Protein AF-A0AAX3MU01-F1 (afdb_monomer_lite)

Radius of gyration: 21.42 Å; chains: 1; bounding box: 54×52×57 Å

pLDDT: mean 79.25, std 13.48, range [37.81, 97.12]

Sequence (290 aa):
MVGLLRQQHKKGQFMLSGKTKELYERLCFPYELSYGEFRSLRHVSLSLVYALIYNHDNASFRLTVRLLRHPLIKNYPVRAIYWIIDYISIRAYPEKENDIYRICSKWLEYHRDLFKNIGFYDRNTESRQTSRWEMETNQLCHAIDWLLAEERLIHKNQEWPSFWRLSDEWTRQVKNNVIPATQKWKGTGINWQKIDNCVNELITFDALCQEGQEMEHCVASYADWCASGEYIAISVLMDNERATLGLSRKEHDLTYQFDQMRGIRNQAVSRNMLIKGRHILKIINSSLKG

Foldseek 3Di:
DFCCWDQDPPPRATARHDDLVVVVVVDDFPDDDDSVLSVLLNLPRPVLVVLRRDQADPQLNVLSSLLSSQPLRSLDDPVLNSLLSVLCRVVGDNVCSVVLSLLSNLLSVLCSCLCVFLNQDDPPPNPVSVVVSVVSSVLSSLLSVLCVVVVDDDDPPDHNQVSSVSSVVVVPVVVDDPDPPFQFADDLPDPCCVVPVQKAWQGGLVSQVVCCVVLVGDRSVCNVCSRVLQKIWMWGDDPNWTKIWIWGADPPDRAIGGRDIAGRVRDDDDPVVVVVSVVVSVVSRVSRVD

Structure (mmCIF, N/CA/C/O backbone):
data_AF-A0AAX3MU01-F1
#
_entry.id   AF-A0AAX3MU01-F1
#
loop_
_atom_site.group_PDB
_atom_site.id
_atom_site.type_symbol
_atom_site.label_atom_id
_atom_site.label_alt_id
_atom_site.label_comp_id
_atom_site.label_asym_id
_atom_site.label_entity_id
_atom_site.label_seq_id
_atom_site.pdbx_PDB_ins_code
_atom_site.Cartn_x
_atom_site.Cartn_y
_atom_site.Cartn_z
_atom_site.occupancy
_atom_site.B_iso_or_equiv
_atom_site.auth_seq_id
_atom_site.auth_comp_id
_atom_site.auth_asym_id
_atom_site.auth_atom_id
_atom_site.pdbx_PDB_model_num
ATOM 1 N N . MET A 1 1 ? 28.848 26.987 -17.149 1.00 37.81 1 MET A N 1
ATOM 2 C CA . MET A 1 1 ? 29.324 26.032 -16.124 1.00 37.81 1 MET A CA 1
ATOM 3 C C . MET A 1 1 ? 28.094 25.320 -15.574 1.00 37.81 1 MET A C 1
ATOM 5 O O . MET A 1 1 ? 27.256 25.981 -14.973 1.00 37.81 1 MET A O 1
ATOM 9 N N . VAL A 1 2 ? 27.893 24.040 -15.900 1.00 38.22 2 VAL A N 1
ATOM 10 C CA . VAL A 1 2 ? 26.714 23.289 -15.432 1.00 38.22 2 VAL A CA 1
ATOM 11 C C . VAL A 1 2 ? 26.903 23.046 -13.939 1.00 38.22 2 VAL A C 1
ATOM 13 O O . VAL A 1 2 ? 27.833 22.346 -13.546 1.00 38.22 2 VAL A O 1
ATOM 16 N N . GLY A 1 3 ? 26.079 23.683 -13.109 1.00 43.50 3 GLY A N 1
ATOM 17 C CA . GLY A 1 3 ? 26.098 23.497 -11.663 1.00 43.50 3 GLY A CA 1
ATOM 18 C C . GLY A 1 3 ? 25.530 22.125 -11.320 1.00 43.50 3 GLY A C 1
ATOM 19 O O . GLY A 1 3 ? 24.363 22.012 -10.958 1.00 43.50 3 GLY A O 1
ATOM 20 N N . LEU A 1 4 ? 26.335 21.075 -11.475 1.00 53.62 4 LEU A N 1
ATOM 21 C CA . LEU A 1 4 ? 25.898 19.689 -11.293 1.00 53.62 4 LEU A CA 1
ATOM 22 C C . LEU A 1 4 ? 25.288 19.451 -9.901 1.00 53.62 4 LEU A C 1
ATOM 24 O O . LEU A 1 4 ? 24.346 18.681 -9.786 1.00 53.62 4 LEU A O 1
ATOM 28 N N . LEU A 1 5 ? 25.710 20.182 -8.867 1.00 48.44 5 LEU A N 1
ATOM 29 C CA . LEU A 1 5 ? 25.031 20.209 -7.572 1.00 48.44 5 LEU A CA 1
ATOM 30 C C . LEU A 1 5 ? 24.879 21.652 -7.077 1.00 48.44 5 LEU A C 1
ATOM 32 O O . LEU A 1 5 ? 25.864 22.373 -6.932 1.00 48.44 5 LEU A O 1
ATOM 36 N N . ARG A 1 6 ? 23.650 22.066 -6.753 1.00 49.09 6 ARG A N 1
ATOM 37 C CA . ARG A 1 6 ? 23.404 23.202 -5.851 1.00 49.09 6 ARG A CA 1
ATOM 38 C C . ARG A 1 6 ? 22.734 22.702 -4.582 1.00 49.09 6 ARG A C 1
ATOM 40 O O . ARG A 1 6 ? 21.689 22.055 -4.646 1.00 49.09 6 ARG A O 1
ATOM 47 N N . GLN A 1 7 ? 23.325 23.030 -3.438 1.00 47.16 7 GLN A N 1
ATOM 48 C CA . GLN A 1 7 ? 22.716 22.812 -2.133 1.00 47.16 7 GLN A CA 1
ATOM 49 C C . GLN A 1 7 ? 21.614 23.858 -1.926 1.00 47.16 7 GLN A C 1
ATOM 51 O O . GLN A 1 7 ? 21.855 25.063 -2.024 1.00 47.16 7 GLN A O 1
ATOM 56 N N . GLN A 1 8 ? 20.384 23.426 -1.655 1.00 49.06 8 GLN A N 1
ATOM 57 C CA . GLN A 1 8 ? 19.337 24.347 -1.227 1.00 49.06 8 GLN A CA 1
ATOM 58 C C . GLN A 1 8 ? 19.664 24.842 0.187 1.00 49.06 8 GLN A C 1
ATOM 60 O O . GLN A 1 8 ? 19.532 24.091 1.156 1.00 49.06 8 GLN A O 1
ATOM 65 N N . HIS A 1 9 ? 20.022 26.126 0.303 1.00 43.88 9 HIS A N 1
ATOM 66 C CA . HIS A 1 9 ? 20.420 26.797 1.552 1.00 43.88 9 HIS A CA 1
ATOM 67 C C . HIS A 1 9 ? 19.449 26.614 2.736 1.00 43.88 9 HIS A C 1
ATOM 69 O O . HIS A 1 9 ? 19.852 26.796 3.876 1.00 43.88 9 HIS A O 1
ATOM 75 N N . LYS A 1 10 ? 18.180 26.251 2.494 1.00 48.06 10 LYS A N 1
ATOM 76 C CA . LYS A 1 10 ? 17.161 26.074 3.545 1.00 48.06 10 LYS A CA 1
ATOM 77 C C . LYS A 1 10 ? 16.881 24.622 3.955 1.00 48.06 10 LYS A C 1
ATOM 79 O O . LYS A 1 10 ? 16.221 24.423 4.967 1.00 48.06 10 LYS A O 1
ATOM 84 N N . LYS A 1 11 ? 17.312 23.615 3.183 1.00 46.25 11 LYS A N 1
ATOM 85 C CA . LYS A 1 11 ? 16.921 22.203 3.406 1.00 46.25 11 LYS A CA 1
ATOM 86 C C . LYS A 1 11 ? 18.066 21.189 3.345 1.00 46.25 11 LYS A C 1
ATOM 88 O O . LYS A 1 11 ? 17.818 20.014 3.578 1.00 46.25 11 LYS A O 1
ATOM 93 N N . GLY A 1 12 ? 19.288 21.599 2.993 1.00 48.06 12 GLY A N 1
ATOM 94 C CA . GLY A 1 12 ? 20.424 20.676 2.854 1.00 48.06 12 GLY A CA 1
ATOM 95 C C . GLY A 1 12 ? 20.301 19.680 1.689 1.00 48.06 12 GLY A C 1
ATOM 96 O O . GLY A 1 12 ? 21.160 18.824 1.530 1.00 48.06 12 GLY A O 1
ATOM 97 N N . GLN A 1 13 ? 19.262 19.796 0.857 1.00 46.31 13 GLN A N 1
ATOM 98 C CA . GLN A 1 13 ? 19.036 18.941 -0.309 1.00 46.31 13 GLN A CA 1
ATOM 99 C C . GLN A 1 13 ? 19.866 19.423 -1.502 1.00 46.31 13 GLN A C 1
ATOM 101 O O . GLN A 1 13 ? 19.884 20.618 -1.812 1.00 46.31 13 GLN A O 1
ATOM 106 N N . PHE A 1 14 ? 20.527 18.494 -2.190 1.00 50.31 14 PHE A N 1
ATOM 107 C CA . PHE A 1 14 ? 21.248 18.766 -3.429 1.00 50.31 14 PHE A CA 1
ATOM 108 C C . PHE A 1 14 ? 20.329 18.575 -4.638 1.00 50.31 14 PHE A C 1
ATOM 110 O O . PHE A 1 14 ? 19.653 17.555 -4.758 1.00 50.31 14 PHE A O 1
ATOM 117 N N . MET A 1 15 ? 20.308 19.553 -5.544 1.00 51.31 15 MET A N 1
ATOM 118 C CA . MET A 1 15 ? 19.574 19.470 -6.811 1.00 51.31 15 MET A CA 1
ATOM 119 C C . MET A 1 15 ? 20.529 19.605 -8.000 1.00 51.31 15 MET A C 1
ATOM 121 O O . MET A 1 15 ? 21.433 20.446 -7.968 1.00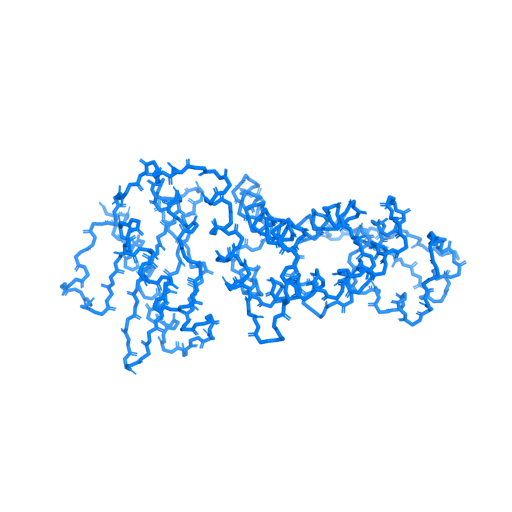 51.31 15 MET A O 1
ATOM 125 N N . LEU A 1 16 ? 20.280 18.839 -9.071 1.00 56.22 16 LEU A N 1
ATOM 126 C CA . LEU A 1 16 ? 20.882 19.090 -10.386 1.00 56.22 16 LEU A CA 1
ATOM 127 C C . LEU A 1 16 ? 20.427 20.467 -10.873 1.00 56.22 16 LEU A C 1
ATOM 129 O O . LEU A 1 16 ? 19.234 20.686 -11.104 1.00 56.22 16 LEU A O 1
ATOM 133 N N . SER A 1 17 ? 21.363 21.396 -11.057 1.00 56.00 17 SER A N 1
ATOM 134 C CA . SER A 1 17 ? 21.064 22.719 -11.606 1.00 56.00 17 SER A CA 1
ATOM 135 C C . SER A 1 17 ? 21.674 22.878 -13.002 1.00 56.00 17 SER A C 1
ATOM 137 O O . SER A 1 17 ? 22.870 22.708 -13.217 1.00 56.00 17 SER A O 1
ATOM 139 N N . GLY A 1 18 ? 20.837 23.173 -13.995 1.00 65.12 18 GLY A N 1
ATOM 140 C CA . GLY A 1 18 ? 21.262 23.272 -15.393 1.00 65.12 18 GLY A CA 1
ATOM 141 C C . GLY A 1 18 ? 20.097 23.150 -16.370 1.00 65.12 18 GLY A C 1
ATOM 142 O O . GLY A 1 18 ? 18.972 22.812 -15.980 1.00 65.12 18 GLY A O 1
ATOM 143 N N . LYS A 1 19 ? 20.351 23.437 -17.652 1.00 70.19 19 LYS A N 1
ATOM 144 C CA . LYS A 1 19 ? 19.375 23.169 -18.715 1.00 70.19 19 LYS A CA 1
ATOM 145 C C . LYS A 1 19 ? 19.291 21.656 -18.930 1.00 70.19 19 LYS A C 1
ATOM 147 O O . LYS A 1 19 ? 20.310 20.986 -19.029 1.00 70.19 19 LYS A O 1
ATOM 152 N N . THR A 1 20 ? 18.077 21.111 -19.035 1.00 71.62 20 THR A N 1
ATOM 153 C CA . THR A 1 20 ? 17.847 19.657 -19.167 1.00 71.62 20 THR A CA 1
ATOM 154 C C . THR A 1 20 ? 18.613 19.036 -20.330 1.00 71.62 20 THR A C 1
ATOM 156 O O . THR A 1 20 ? 19.119 17.934 -20.193 1.00 71.62 20 THR A O 1
ATOM 159 N N . LYS A 1 21 ? 18.722 19.747 -21.458 1.00 72.12 21 LYS A N 1
ATOM 160 C CA . LYS A 1 21 ? 19.471 19.274 -22.627 1.00 72.12 21 LYS A CA 1
ATOM 161 C C . LYS A 1 21 ? 20.974 19.143 -22.345 1.00 72.12 21 LYS A C 1
ATOM 163 O O . LYS A 1 21 ? 21.546 18.106 -22.629 1.00 72.12 21 LYS A O 1
ATOM 168 N N . GLU A 1 22 ? 21.562 20.125 -21.667 1.00 73.12 22 GLU A N 1
ATOM 169 C CA . GLU A 1 22 ? 22.983 20.102 -21.288 1.00 73.12 22 GLU A CA 1
ATOM 170 C C . GLU A 1 22 ? 23.297 19.010 -20.251 1.00 73.12 22 GLU A C 1
ATOM 172 O O . GLU A 1 22 ? 24.397 18.471 -20.235 1.00 73.12 22 GLU A O 1
ATOM 177 N N . LEU A 1 23 ? 22.347 18.689 -19.363 1.00 72.19 23 LEU A N 1
ATOM 178 C CA . LEU A 1 23 ? 22.492 17.578 -18.414 1.00 72.19 23 LEU A CA 1
ATOM 179 C C . LEU A 1 23 ? 22.393 16.221 -19.116 1.00 72.19 23 LEU A C 1
ATOM 181 O O . LEU A 1 23 ? 23.189 15.340 -18.822 1.00 72.19 23 LEU A O 1
ATOM 185 N N . TYR A 1 24 ? 21.453 16.076 -20.052 1.00 74.44 24 TYR A N 1
ATOM 186 C CA . TYR A 1 24 ? 21.301 14.870 -20.864 1.00 74.44 24 TYR A CA 1
ATOM 187 C C . TYR A 1 24 ? 22.564 14.561 -21.671 1.00 74.44 24 TYR A C 1
ATOM 189 O O . TYR A 1 24 ? 23.046 13.440 -21.646 1.00 74.44 24 TYR A O 1
ATOM 197 N N . GLU A 1 25 ? 23.140 15.576 -22.316 1.00 74.44 25 GLU A N 1
ATOM 198 C CA . GLU A 1 25 ? 24.370 15.447 -23.110 1.00 74.44 25 GLU A CA 1
ATOM 199 C C . GLU A 1 25 ? 25.610 15.115 -22.259 1.00 74.44 25 GLU A C 1
ATOM 201 O O . GLU A 1 25 ? 26.615 14.656 -22.792 1.00 74.44 25 GLU A O 1
ATOM 206 N N . ARG A 1 26 ? 2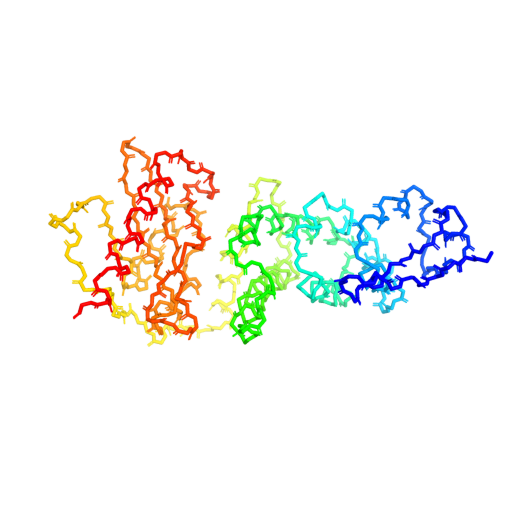5.567 15.366 -20.943 1.00 73.75 26 ARG A N 1
ATOM 207 C CA . ARG A 1 26 ? 26.697 15.150 -20.021 1.00 73.75 26 ARG A CA 1
ATOM 208 C C . ARG A 1 26 ? 26.598 13.878 -19.189 1.00 73.75 26 ARG A C 1
ATOM 210 O O . ARG A 1 26 ? 27.616 13.445 -18.656 1.00 73.75 26 ARG A O 1
ATOM 217 N N . LEU A 1 27 ? 25.399 13.340 -18.993 1.00 72.94 27 LEU A N 1
ATOM 218 C CA . LEU A 1 27 ? 25.184 12.139 -18.195 1.00 72.94 27 LEU A CA 1
ATOM 219 C C . LEU A 1 27 ? 25.279 10.912 -19.099 1.00 72.94 27 LEU A C 1
ATOM 221 O O . LEU A 1 27 ? 24.480 10.749 -20.016 1.00 72.94 27 LEU A O 1
ATOM 225 N N . CYS A 1 28 ? 26.242 10.040 -18.813 1.00 69.25 28 CYS A N 1
ATOM 226 C CA . CYS A 1 28 ? 26.344 8.742 -19.468 1.00 69.25 28 CYS A CA 1
ATOM 227 C C . CYS A 1 28 ? 25.452 7.739 -18.733 1.00 69.25 28 CYS A C 1
ATOM 229 O O . CYS A 1 28 ? 25.629 7.518 -17.534 1.00 69.25 28 CYS A O 1
ATOM 231 N N . PHE A 1 29 ? 24.510 7.132 -19.453 1.00 74.69 29 PHE A N 1
ATOM 232 C CA . PHE A 1 29 ? 23.688 6.031 -18.954 1.00 74.69 29 PHE A CA 1
ATOM 233 C C . PHE A 1 29 ? 24.183 4.705 -19.545 1.00 74.69 29 PHE A C 1
ATOM 235 O O . PHE A 1 29 ? 24.675 4.702 -20.675 1.00 74.69 29 PHE A O 1
ATOM 242 N N . PRO A 1 30 ? 24.059 3.585 -18.810 1.00 69.94 30 PRO A N 1
ATOM 243 C CA . PRO A 1 30 ? 24.520 2.277 -19.280 1.00 69.94 30 PRO A CA 1
ATOM 244 C C . PRO A 1 30 ? 23.738 1.756 -20.499 1.00 69.94 30 PRO A C 1
ATOM 246 O O . PRO A 1 30 ? 24.264 0.943 -21.252 1.00 69.94 30 PRO A O 1
ATOM 249 N N . TYR A 1 31 ? 22.515 2.249 -20.720 1.00 78.00 31 TYR A N 1
ATOM 250 C CA . TYR A 1 31 ? 21.675 1.928 -21.876 1.00 78.00 31 TYR A CA 1
ATOM 251 C C . TYR A 1 31 ? 21.054 3.195 -22.467 1.00 78.00 31 TYR A C 1
ATOM 253 O O . TYR A 1 31 ? 21.016 4.243 -21.815 1.00 78.00 31 TYR A O 1
ATOM 261 N N . GLU A 1 32 ? 20.555 3.098 -23.703 1.00 76.06 32 GLU A N 1
ATOM 262 C CA . GLU A 1 32 ? 19.919 4.223 -24.386 1.00 76.06 32 GLU A CA 1
ATOM 263 C C . GLU A 1 32 ? 18.690 4.716 -23.614 1.00 76.06 32 GLU A C 1
ATOM 265 O O . GLU A 1 32 ? 17.661 4.049 -23.519 1.00 76.06 32 GLU A O 1
ATOM 270 N N . LEU A 1 33 ? 18.812 5.926 -23.074 1.00 81.25 33 LEU A N 1
ATOM 271 C CA . LEU A 1 33 ? 17.718 6.701 -22.515 1.00 81.25 33 LEU A CA 1
ATOM 272 C C . LEU A 1 33 ? 17.413 7.827 -23.495 1.00 81.25 33 LEU A C 1
ATOM 274 O O . LEU A 1 33 ? 18.291 8.639 -23.800 1.00 81.25 33 LEU A O 1
ATOM 278 N N . SER A 1 34 ? 16.182 7.921 -23.989 1.00 84.06 34 SER A N 1
ATOM 279 C CA . SER A 1 34 ? 15.829 9.024 -24.881 1.00 84.06 34 SER A CA 1
ATOM 280 C C . SER A 1 34 ? 15.824 10.360 -24.129 1.00 84.06 34 SER A C 1
ATOM 282 O O . SER A 1 34 ? 15.540 10.437 -22.928 1.00 84.06 34 SER A O 1
ATOM 284 N N . TYR A 1 35 ? 16.061 11.461 -24.846 1.00 80.19 35 TYR A N 1
ATOM 285 C CA . TYR A 1 35 ? 15.945 12.802 -24.265 1.00 80.19 35 TYR A CA 1
ATOM 286 C C . TYR A 1 35 ? 14.557 13.055 -23.647 1.00 80.19 35 TYR A C 1
ATOM 288 O O . TYR A 1 35 ? 14.438 13.717 -22.614 1.00 80.19 35 TYR A O 1
ATOM 296 N N . GLY A 1 36 ? 13.498 12.519 -24.266 1.00 81.19 36 GLY A N 1
ATOM 297 C CA . GLY A 1 36 ? 12.130 12.617 -23.758 1.00 81.19 36 GLY A CA 1
ATOM 298 C C . GLY A 1 36 ? 11.954 11.916 -22.409 1.00 81.19 36 GLY A C 1
ATOM 299 O O . GLY A 1 36 ? 11.374 12.493 -21.485 1.00 81.19 36 GLY A O 1
ATOM 300 N N . GLU A 1 37 ? 12.509 10.712 -22.266 1.00 82.25 37 GLU A N 1
ATOM 301 C CA . GLU A 1 37 ? 12.507 9.966 -21.005 1.00 82.25 37 GLU A CA 1
ATOM 302 C C . GLU A 1 37 ? 13.324 10.683 -19.938 1.00 82.25 37 GLU A C 1
ATOM 304 O O . GLU A 1 37 ? 12.800 10.960 -18.858 1.00 82.25 37 GLU A O 1
ATOM 309 N N . PHE A 1 38 ? 14.545 11.105 -20.263 1.00 80.81 38 PHE A N 1
ATOM 310 C CA . PHE A 1 38 ? 15.378 11.879 -19.349 1.00 80.81 38 PHE A CA 1
ATOM 311 C C . PHE A 1 38 ? 14.683 13.165 -18.876 1.00 80.81 38 PHE A C 1
ATOM 313 O O . PHE A 1 38 ? 14.669 13.482 -17.685 1.00 80.81 38 PHE A O 1
ATOM 320 N N . ARG A 1 39 ? 14.033 13.898 -19.789 1.00 79.94 39 ARG A N 1
ATOM 321 C CA . ARG A 1 39 ? 13.269 15.106 -19.449 1.00 79.94 39 ARG A CA 1
ATOM 322 C C . ARG A 1 39 ? 12.152 14.810 -18.451 1.00 79.94 39 ARG A C 1
ATOM 324 O O . ARG A 1 39 ? 11.925 15.626 -17.558 1.00 79.94 39 ARG A O 1
ATOM 331 N N . SER A 1 40 ? 11.472 13.672 -18.583 1.00 78.38 40 SER A N 1
ATOM 332 C CA . SER A 1 40 ? 10.411 13.273 -17.652 1.00 78.38 40 SER A CA 1
ATOM 333 C C . SER A 1 40 ? 10.932 12.922 -16.250 1.00 78.38 40 SER A C 1
ATOM 335 O O . SER A 1 40 ? 10.239 13.176 -15.266 1.00 78.38 40 SER A O 1
ATOM 337 N N . LEU A 1 41 ? 12.184 12.463 -16.137 1.00 77.31 41 LEU A N 1
ATOM 338 C CA . LEU A 1 41 ? 12.846 12.158 -14.862 1.00 77.31 41 LEU A CA 1
ATOM 339 C C . LEU A 1 41 ? 13.306 13.403 -14.087 1.00 77.31 41 LEU A C 1
ATOM 341 O O . LEU A 1 41 ? 13.698 13.297 -12.929 1.00 77.31 41 LEU A O 1
ATOM 345 N N . ARG A 1 42 ? 13.217 14.610 -14.663 1.00 70.00 42 ARG A N 1
ATOM 346 C CA . ARG A 1 42 ? 13.666 15.860 -14.012 1.00 70.00 42 ARG A CA 1
ATOM 347 C C . ARG A 1 42 ? 12.963 16.154 -12.679 1.00 70.00 42 ARG A C 1
ATOM 349 O O . ARG A 1 42 ? 13.484 16.906 -11.861 1.00 70.00 42 ARG A O 1
ATOM 356 N N . HIS A 1 43 ? 11.767 15.609 -12.488 1.00 69.44 43 HIS A N 1
ATOM 357 C CA . HIS A 1 43 ? 10.969 15.794 -11.276 1.00 69.44 43 HIS A CA 1
ATOM 358 C C . HIS A 1 43 ? 11.234 14.727 -10.204 1.00 69.44 43 HIS A C 1
ATOM 360 O O . HIS A 1 43 ? 10.655 14.796 -9.122 1.00 69.44 43 HIS A O 1
ATOM 366 N N . VAL A 1 44 ? 12.091 13.751 -10.506 1.00 73.56 44 VAL A N 1
ATOM 367 C CA . VAL A 1 44 ? 12.510 12.679 -9.604 1.00 73.56 44 VAL A CA 1
ATOM 368 C C . VAL A 1 44 ? 13.719 13.149 -8.785 1.00 73.56 44 VAL A C 1
ATOM 370 O O . VAL A 1 44 ? 14.510 13.975 -9.242 1.00 73.56 44 VAL A O 1
ATOM 373 N N . SER A 1 45 ? 13.869 12.636 -7.558 1.00 72.19 45 SER A N 1
ATOM 374 C CA . SER A 1 45 ? 15.061 12.900 -6.740 1.00 72.19 45 SER A CA 1
ATOM 375 C C . SER A 1 45 ? 16.339 12.504 -7.482 1.00 72.19 45 SER A C 1
ATOM 377 O O . SER A 1 45 ? 16.416 11.417 -8.053 1.00 72.19 45 SER A O 1
ATOM 379 N N . LEU A 1 46 ? 17.372 13.347 -7.403 1.00 68.50 46 LEU A N 1
ATOM 380 C CA . LEU A 1 46 ? 18.671 13.095 -8.031 1.00 68.50 46 LEU A CA 1
ATOM 381 C C . LEU A 1 46 ? 19.277 11.754 -7.605 1.00 68.50 46 LEU A C 1
ATOM 383 O O . LEU A 1 46 ? 19.809 11.029 -8.435 1.00 68.50 46 LEU A O 1
ATOM 387 N N . SER A 1 47 ? 19.151 11.400 -6.329 1.00 68.69 47 SER A N 1
ATOM 388 C CA . SER A 1 47 ? 19.623 10.115 -5.804 1.00 68.69 47 SER A CA 1
ATOM 389 C C . SER A 1 47 ? 18.981 8.905 -6.491 1.00 68.69 47 SER A C 1
ATOM 391 O O . SER A 1 47 ? 19.640 7.889 -6.664 1.00 68.69 47 SER A O 1
ATOM 393 N N . LEU A 1 48 ? 17.723 9.014 -6.930 1.00 75.81 48 LEU A N 1
ATOM 394 C CA . LEU A 1 48 ? 17.038 7.949 -7.668 1.00 75.81 48 LEU A CA 1
ATOM 395 C C . LEU A 1 48 ? 17.453 7.919 -9.141 1.00 75.81 48 LEU A C 1
ATOM 397 O O . LEU A 1 48 ? 17.573 6.848 -9.719 1.00 75.81 48 LEU A O 1
ATOM 401 N N . VAL A 1 49 ? 17.713 9.081 -9.750 1.00 73.56 49 VAL A N 1
ATOM 402 C CA . VAL A 1 49 ? 18.281 9.144 -11.109 1.00 73.56 49 VAL A CA 1
ATOM 403 C C . VAL A 1 49 ? 19.700 8.576 -11.125 1.00 73.56 49 VAL A C 1
ATOM 405 O O . VAL A 1 49 ? 20.089 7.932 -12.088 1.00 73.56 49 VAL A O 1
ATOM 408 N N . TYR A 1 50 ? 20.460 8.770 -10.048 1.00 71.25 50 TYR A N 1
ATOM 409 C CA . TYR A 1 50 ? 21.787 8.185 -9.889 1.00 71.25 50 TYR A CA 1
ATOM 410 C C . TYR A 1 50 ? 21.746 6.658 -9.747 1.00 71.25 50 TYR A C 1
ATOM 412 O O . TYR A 1 50 ? 22.657 5.992 -10.226 1.00 71.25 50 TYR A O 1
ATOM 420 N N . ALA A 1 51 ? 20.675 6.095 -9.172 1.00 71.69 51 ALA A N 1
ATOM 421 C CA . ALA A 1 51 ? 20.495 4.643 -9.106 1.00 71.69 51 ALA A CA 1
ATOM 422 C C . ALA A 1 51 ? 20.502 3.996 -10.505 1.00 71.69 51 ALA A C 1
ATOM 424 O O . ALA A 1 51 ? 21.073 2.929 -10.666 1.00 71.69 51 ALA A O 1
ATOM 425 N N . LEU A 1 52 ? 20.014 4.695 -11.543 1.00 74.94 52 LEU A N 1
ATOM 426 C CA . LEU A 1 52 ? 20.051 4.223 -12.939 1.00 74.94 52 LEU A CA 1
ATOM 427 C C . LEU A 1 52 ? 21.466 4.000 -13.497 1.00 74.94 52 LEU A C 1
ATOM 429 O O . LEU A 1 52 ? 21.618 3.359 -14.535 1.00 74.94 52 LEU A O 1
ATOM 433 N N . ILE A 1 53 ? 22.489 4.581 -12.868 1.00 69.25 53 ILE A N 1
ATOM 434 C CA . ILE A 1 53 ? 23.878 4.521 -13.337 1.00 69.25 53 ILE A CA 1
ATOM 435 C C . ILE A 1 53 ? 24.564 3.230 -12.860 1.00 69.25 53 ILE A C 1
ATOM 437 O O . ILE A 1 53 ? 25.543 2.803 -13.467 1.00 69.25 53 ILE A O 1
ATOM 441 N N . TYR A 1 54 ? 24.044 2.577 -11.815 1.00 68.31 54 TYR A N 1
ATOM 442 C CA . TYR A 1 54 ? 24.689 1.431 -11.174 1.00 68.31 54 TYR A CA 1
ATOM 443 C C . TYR A 1 54 ? 23.891 0.141 -11.353 1.00 68.31 54 TYR A C 1
ATOM 445 O O . TYR A 1 54 ? 22.681 0.131 -11.187 1.00 68.31 54 TYR A O 1
ATOM 453 N N . ASN A 1 55 ? 24.601 -0.960 -11.620 1.00 60.16 55 ASN A N 1
ATOM 454 C CA . ASN A 1 55 ? 24.120 -2.340 -11.458 1.00 60.16 55 ASN A CA 1
ATOM 455 C C . ASN A 1 55 ? 22.788 -2.686 -12.146 1.00 60.16 55 ASN A C 1
ATOM 457 O O . ASN A 1 55 ? 22.002 -3.465 -11.615 1.00 60.16 55 ASN A O 1
ATOM 461 N N . HIS A 1 56 ? 22.549 -2.155 -13.345 1.00 66.19 56 HIS A N 1
ATOM 462 C CA . HIS A 1 56 ? 21.398 -2.540 -14.152 1.00 66.19 56 HIS A CA 1
ATOM 463 C C . HIS A 1 56 ? 21.817 -3.365 -15.374 1.00 66.19 56 HIS A C 1
ATOM 465 O O . HIS A 1 56 ? 22.742 -2.997 -16.105 1.00 66.19 56 HIS A O 1
ATOM 471 N N . ASP A 1 57 ? 21.101 -4.459 -15.631 1.00 76.62 57 ASP A N 1
ATOM 472 C CA . ASP A 1 57 ? 21.008 -5.012 -16.978 1.00 76.62 57 ASP A CA 1
ATOM 473 C C . ASP A 1 57 ? 19.990 -4.192 -17.803 1.00 76.62 57 ASP A C 1
ATOM 475 O O . ASP A 1 57 ? 19.352 -3.263 -17.297 1.00 76.62 57 ASP A O 1
ATOM 479 N N . ASN A 1 58 ? 19.837 -4.487 -19.095 1.00 79.06 58 ASN A N 1
ATOM 480 C CA . ASN A 1 58 ? 18.936 -3.712 -19.955 1.00 79.06 58 ASN A CA 1
ATOM 481 C C . ASN A 1 58 ? 17.469 -3.794 -19.475 1.00 79.06 58 ASN A C 1
ATOM 483 O O . ASN A 1 58 ? 16.745 -2.798 -19.499 1.00 79.06 58 ASN A O 1
ATOM 487 N N . ALA A 1 59 ? 17.017 -4.962 -19.007 1.00 80.00 59 ALA A N 1
ATOM 488 C CA . ALA A 1 59 ? 15.637 -5.150 -18.561 1.00 80.00 59 ALA A CA 1
ATOM 489 C C . ALA A 1 59 ? 15.352 -4.372 -17.274 1.00 80.00 59 ALA A C 1
ATOM 491 O O . ALA A 1 59 ? 14.360 -3.642 -17.186 1.00 80.00 59 ALA A O 1
ATOM 492 N N . SER A 1 60 ? 16.252 -4.466 -16.298 1.00 83.50 60 SER A N 1
ATOM 493 C CA . SER A 1 60 ? 16.126 -3.777 -15.025 1.00 83.50 60 SER A CA 1
ATOM 494 C C . SER A 1 60 ? 16.288 -2.265 -15.177 1.00 83.50 60 SER A C 1
ATOM 496 O O . SER A 1 60 ? 15.578 -1.508 -14.508 1.00 83.50 60 SER A O 1
ATOM 498 N N . PHE A 1 61 ? 17.101 -1.805 -16.134 1.00 86.62 61 PHE A N 1
ATOM 499 C CA . PHE A 1 61 ? 17.178 -0.394 -16.514 1.00 86.62 61 PHE A CA 1
ATOM 500 C C . PHE A 1 61 ? 15.839 0.127 -17.052 1.00 86.62 61 PHE A C 1
ATOM 502 O O . PHE A 1 61 ? 15.311 1.115 -16.535 1.00 86.62 61 PHE A O 1
ATOM 509 N N . ARG A 1 62 ? 15.246 -0.546 -18.052 1.00 86.50 62 ARG A N 1
ATOM 510 C CA . ARG A 1 62 ? 13.953 -0.135 -18.632 1.00 86.50 62 ARG A CA 1
ATOM 511 C C . ARG A 1 62 ? 12.840 -0.126 -17.593 1.00 86.50 62 ARG A C 1
ATOM 513 O O . ARG A 1 62 ? 12.099 0.857 -17.496 1.00 86.50 62 ARG A O 1
ATOM 520 N N . LEU A 1 63 ? 12.759 -1.179 -16.778 1.00 89.31 63 LEU A N 1
ATOM 521 C CA . LEU A 1 63 ? 11.787 -1.277 -15.694 1.00 89.31 63 LEU A CA 1
ATOM 522 C C . LEU A 1 63 ? 11.940 -0.117 -14.701 1.00 89.31 63 LEU A C 1
ATOM 524 O O . LEU A 1 63 ? 10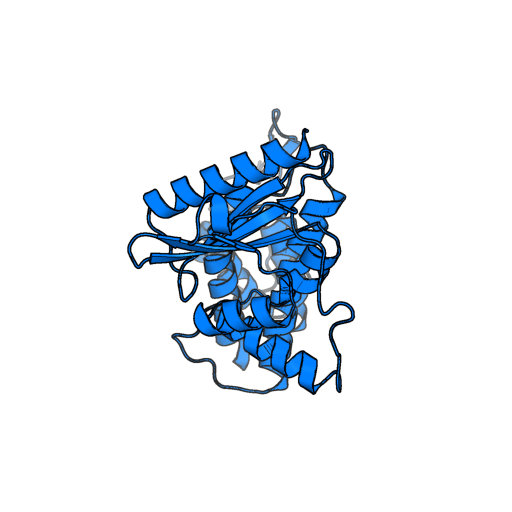.949 0.525 -14.348 1.00 89.31 63 LEU A O 1
ATOM 528 N N . THR A 1 64 ? 13.174 0.194 -14.299 1.00 89.44 64 THR A N 1
ATOM 529 C CA . THR A 1 64 ? 13.473 1.288 -13.364 1.00 89.44 64 THR A CA 1
ATOM 530 C C . THR A 1 64 ? 13.103 2.646 -13.953 1.00 89.44 64 THR A C 1
ATOM 532 O O . THR A 1 64 ? 12.423 3.434 -13.296 1.00 89.44 64 THR A O 1
ATOM 535 N N . VAL A 1 65 ? 13.455 2.920 -15.214 1.00 88.94 65 VAL A N 1
ATOM 536 C CA . VAL A 1 65 ? 13.045 4.151 -15.915 1.00 88.94 65 VAL A CA 1
ATOM 537 C C . VAL A 1 65 ? 11.522 4.267 -15.942 1.00 88.94 65 VAL A C 1
ATOM 539 O O . VAL A 1 65 ? 10.966 5.324 -15.633 1.00 88.94 65 VAL A O 1
ATOM 542 N N . ARG A 1 66 ? 10.821 3.178 -16.267 1.00 90.69 66 ARG A N 1
ATOM 543 C CA . ARG A 1 66 ? 9.356 3.146 -16.314 1.00 90.69 66 ARG A CA 1
ATOM 544 C C . ARG A 1 66 ? 8.730 3.382 -14.936 1.00 90.69 66 ARG A C 1
ATOM 546 O O . ARG A 1 66 ? 7.751 4.125 -14.837 1.00 90.69 66 ARG A O 1
ATOM 553 N N . LEU A 1 67 ? 9.300 2.804 -13.877 1.00 91.12 67 LEU A N 1
ATOM 554 C CA . LEU A 1 67 ? 8.884 3.007 -12.485 1.00 91.12 67 LEU A CA 1
ATOM 555 C C . LEU A 1 67 ? 9.082 4.462 -12.043 1.00 91.12 67 LEU A C 1
ATOM 557 O O . LEU A 1 67 ? 8.158 5.081 -11.519 1.00 91.12 67 LEU A O 1
ATOM 561 N N . LEU A 1 68 ? 10.250 5.044 -12.320 1.00 90.00 68 LEU A N 1
ATOM 562 C CA . LEU A 1 68 ? 10.570 6.433 -11.977 1.00 90.00 68 LEU A CA 1
ATOM 563 C C . LEU A 1 68 ? 9.738 7.464 -12.753 1.00 90.00 68 LEU A C 1
ATOM 565 O O . LEU A 1 68 ? 9.608 8.609 -12.326 1.00 90.00 68 LEU A O 1
ATOM 569 N N . ARG A 1 69 ? 9.133 7.076 -13.877 1.00 89.81 69 ARG A N 1
ATOM 570 C CA . ARG A 1 69 ? 8.176 7.910 -14.620 1.00 89.81 69 ARG A CA 1
ATOM 571 C C . ARG A 1 69 ? 6.750 7.821 -14.077 1.00 89.81 69 ARG A C 1
ATOM 573 O O . ARG A 1 69 ? 5.885 8.570 -14.531 1.00 89.81 69 ARG A O 1
ATOM 580 N N . HIS A 1 70 ? 6.481 6.932 -13.119 1.00 91.19 70 HIS A N 1
ATOM 581 C CA . HIS A 1 70 ? 5.146 6.767 -12.560 1.00 91.19 70 HIS A CA 1
ATOM 582 C C . HIS A 1 70 ? 4.684 8.055 -11.842 1.00 91.19 70 HIS A C 1
ATOM 584 O O . HIS A 1 70 ? 5.414 8.575 -10.993 1.00 91.19 70 HIS A O 1
ATOM 590 N N . PRO A 1 71 ? 3.461 8.572 -12.090 1.00 88.50 71 PRO A N 1
ATOM 591 C CA . PRO A 1 71 ? 3.018 9.869 -11.555 1.00 88.50 71 PRO A CA 1
ATOM 592 C C . PRO A 1 71 ? 3.029 9.971 -10.026 1.00 88.50 71 PRO A C 1
ATOM 594 O O . PRO A 1 71 ? 3.162 11.066 -9.470 1.00 88.50 71 PRO A O 1
ATOM 597 N N . LEU A 1 72 ? 2.865 8.830 -9.349 1.00 88.00 72 LEU A N 1
ATOM 598 C CA . LEU A 1 72 ? 2.837 8.752 -7.891 1.00 88.00 72 LEU A CA 1
ATOM 599 C C . LEU A 1 72 ? 4.228 8.656 -7.256 1.00 88.00 72 LEU A C 1
ATOM 601 O O . LEU A 1 72 ? 4.311 8.903 -6.063 1.00 88.00 72 LEU A O 1
ATOM 605 N N . ILE A 1 73 ? 5.307 8.371 -8.002 1.00 86.81 73 ILE A N 1
ATOM 606 C CA . ILE A 1 73 ? 6.638 8.080 -7.428 1.00 86.81 73 ILE A CA 1
ATOM 607 C C . ILE A 1 73 ? 7.171 9.215 -6.542 1.00 86.81 73 ILE A C 1
ATOM 609 O O . ILE A 1 73 ? 7.783 8.984 -5.506 1.00 86.81 73 ILE A O 1
ATOM 613 N N . LYS A 1 74 ? 6.874 10.465 -6.915 1.00 79.94 74 LYS A N 1
ATOM 614 C CA . LYS A 1 74 ? 7.270 11.677 -6.180 1.00 79.94 74 LYS A CA 1
ATOM 615 C C . LYS A 1 74 ? 6.596 11.810 -4.811 1.00 79.94 74 LYS A C 1
ATOM 617 O O . LYS A 1 74 ? 7.028 12.620 -3.999 1.00 79.94 74 LYS A O 1
ATOM 622 N N . ASN A 1 75 ? 5.519 11.058 -4.591 1.00 81.19 75 ASN A N 1
ATOM 623 C CA . ASN A 1 75 ? 4.796 11.001 -3.328 1.00 81.19 75 ASN A CA 1
ATOM 624 C C . ASN A 1 75 ? 5.357 9.904 -2.420 1.00 81.19 75 ASN A C 1
ATOM 626 O O . ASN A 1 75 ? 4.695 9.566 -1.456 1.00 81.19 75 ASN A O 1
ATOM 630 N N . TYR A 1 76 ? 6.495 9.291 -2.742 1.00 83.69 76 TYR A N 1
ATOM 631 C CA . TYR A 1 76 ? 7.078 8.236 -1.926 1.00 83.69 76 TYR A CA 1
ATOM 632 C C . TYR A 1 76 ? 8.449 8.637 -1.405 1.00 83.69 76 TYR A C 1
ATOM 634 O O . TYR A 1 76 ? 9.141 9.460 -2.015 1.00 83.69 76 TYR A O 1
ATOM 642 N N . PRO A 1 77 ? 8.875 8.047 -0.282 1.00 83.06 77 PRO A N 1
ATOM 643 C CA . PRO A 1 77 ? 10.200 8.299 0.236 1.00 83.06 77 PRO A CA 1
ATOM 644 C C . PRO A 1 77 ? 11.280 7.777 -0.701 1.00 83.06 77 PRO A C 1
ATOM 646 O O . PRO A 1 77 ? 11.234 6.633 -1.145 1.00 83.06 77 PRO A O 1
ATOM 649 N N . VAL A 1 78 ? 12.307 8.594 -0.929 1.00 82.00 78 VAL A N 1
ATOM 650 C CA . VAL A 1 78 ? 13.455 8.243 -1.779 1.00 82.00 78 VAL A CA 1
ATOM 651 C C . VAL A 1 78 ? 14.079 6.908 -1.373 1.00 82.00 78 VAL A C 1
ATOM 653 O O . VAL A 1 78 ? 14.372 6.095 -2.238 1.00 82.00 78 VAL A O 1
ATOM 656 N N . ARG A 1 79 ? 14.259 6.661 -0.072 1.00 82.50 79 ARG A N 1
ATOM 657 C CA . ARG A 1 79 ? 14.877 5.424 0.422 1.00 82.50 79 ARG A CA 1
ATOM 658 C C . ARG A 1 79 ? 13.995 4.192 0.186 1.00 82.50 79 ARG A C 1
ATOM 660 O O . ARG A 1 79 ? 14.518 3.177 -0.248 1.00 82.50 79 ARG A O 1
ATOM 667 N N . ALA A 1 80 ? 12.677 4.310 0.363 1.00 85.56 80 ALA A N 1
ATOM 668 C CA . ALA A 1 80 ? 11.741 3.232 0.041 1.00 85.56 80 ALA A CA 1
ATOM 669 C C . ALA A 1 80 ? 11.766 2.896 -1.459 1.00 85.56 80 ALA A C 1
ATOM 671 O O . ALA A 1 80 ? 11.856 1.732 -1.832 1.00 85.56 80 ALA A O 1
ATOM 672 N N . ILE A 1 81 ? 11.769 3.915 -2.327 1.00 89.38 81 ILE A N 1
ATOM 673 C CA . ILE A 1 81 ? 11.894 3.696 -3.775 1.00 89.38 81 ILE A CA 1
ATOM 674 C C . ILE A 1 81 ? 13.252 3.088 -4.133 1.00 89.38 81 ILE A C 1
ATOM 676 O O . ILE A 1 81 ? 13.309 2.208 -4.983 1.00 89.38 81 ILE A O 1
ATOM 680 N N . TYR A 1 82 ? 14.332 3.505 -3.470 1.00 86.50 82 TYR A N 1
ATOM 681 C CA . TYR A 1 82 ? 15.652 2.916 -3.678 1.00 86.50 82 TYR A CA 1
ATOM 682 C C . TYR A 1 82 ? 15.673 1.417 -3.349 1.00 86.50 82 TYR A C 1
ATOM 684 O O . TYR A 1 82 ? 16.183 0.651 -4.155 1.00 86.50 82 TYR A O 1
ATOM 692 N N . TRP A 1 83 ? 15.067 0.979 -2.237 1.00 87.62 83 TRP A N 1
ATOM 693 C CA . TRP A 1 83 ? 14.955 -0.452 -1.909 1.00 87.62 83 TRP A CA 1
ATOM 694 C C . TRP A 1 83 ? 14.224 -1.248 -2.988 1.00 87.62 83 TRP A C 1
ATOM 696 O O . TRP A 1 83 ? 14.649 -2.344 -3.336 1.00 87.62 83 TRP A O 1
ATOM 706 N N . ILE A 1 84 ? 13.157 -0.678 -3.558 1.00 90.81 84 ILE A N 1
ATOM 707 C CA . ILE A 1 84 ? 12.428 -1.311 -4.662 1.00 90.81 84 ILE A CA 1
ATOM 708 C C . ILE A 1 84 ? 13.332 -1.437 -5.892 1.00 90.81 84 ILE A C 1
ATOM 710 O O . ILE A 1 84 ? 13.378 -2.508 -6.487 1.00 90.81 84 ILE A O 1
ATOM 714 N N . ILE A 1 85 ? 14.053 -0.370 -6.262 1.00 89.44 85 ILE A N 1
ATOM 715 C CA . ILE A 1 85 ? 14.969 -0.355 -7.417 1.00 89.44 85 ILE A CA 1
ATOM 716 C C . ILE A 1 85 ? 16.090 -1.380 -7.242 1.00 89.44 85 ILE A C 1
ATOM 718 O O . ILE A 1 85 ? 16.348 -2.164 -8.151 1.00 89.44 85 ILE A O 1
ATOM 722 N N . ASP A 1 86 ? 16.728 -1.392 -6.075 1.00 87.00 86 ASP A N 1
ATOM 723 C CA . ASP A 1 86 ? 17.793 -2.335 -5.738 1.00 87.00 86 ASP A CA 1
ATOM 724 C C . ASP A 1 86 ? 17.289 -3.781 -5.852 1.00 87.00 86 ASP A C 1
ATOM 726 O O . ASP A 1 86 ? 17.897 -4.616 -6.519 1.00 87.00 86 ASP A O 1
ATOM 730 N N . TYR A 1 87 ? 16.094 -4.048 -5.327 1.00 87.81 87 TYR A N 1
ATOM 731 C CA . TYR A 1 87 ? 15.490 -5.371 -5.372 1.00 87.81 87 TYR A CA 1
ATOM 732 C C . TYR A 1 87 ? 15.139 -5.845 -6.795 1.00 87.81 87 TYR A C 1
ATOM 734 O O . TYR A 1 87 ? 15.415 -6.998 -7.140 1.00 87.81 87 TYR A O 1
ATOM 742 N N . ILE A 1 88 ? 14.568 -4.974 -7.640 1.00 88.81 88 ILE A N 1
ATOM 743 C CA . ILE A 1 88 ? 14.268 -5.314 -9.045 1.00 88.81 88 ILE A CA 1
ATOM 744 C C . ILE A 1 88 ? 15.529 -5.376 -9.912 1.00 88.81 88 ILE A C 1
ATOM 746 O O . ILE A 1 88 ? 15.520 -6.084 -10.915 1.00 88.81 88 ILE A O 1
ATOM 750 N N . SER A 1 89 ? 16.609 -4.670 -9.546 1.00 84.38 89 SER A N 1
ATOM 751 C CA . SER A 1 89 ? 17.835 -4.576 -10.355 1.00 84.38 89 SER A CA 1
ATOM 752 C C . SER A 1 89 ? 18.440 -5.944 -10.684 1.00 84.38 89 SER A C 1
ATOM 754 O O . SER A 1 89 ? 18.935 -6.140 -11.792 1.00 84.38 89 SER A O 1
ATOM 756 N N . ILE A 1 90 ? 18.296 -6.897 -9.756 1.00 82.81 90 ILE A N 1
ATOM 757 C CA . ILE A 1 90 ? 18.827 -8.264 -9.828 1.00 82.81 90 ILE A CA 1
ATOM 758 C C . ILE A 1 90 ? 17.769 -9.334 -10.157 1.00 82.81 90 ILE A C 1
ATOM 760 O O . ILE A 1 90 ? 18.090 -10.517 -10.195 1.00 82.81 90 ILE A O 1
ATOM 764 N N . ARG A 1 91 ? 16.501 -8.940 -10.347 1.00 82.50 91 ARG A N 1
ATOM 765 C CA . ARG A 1 91 ? 15.345 -9.842 -10.555 1.00 82.50 91 ARG A CA 1
ATOM 766 C C . ARG A 1 91 ? 14.505 -9.498 -11.788 1.00 82.50 91 ARG A C 1
ATOM 768 O O . ARG A 1 91 ? 13.474 -10.126 -12.025 1.00 82.50 91 ARG A O 1
ATOM 775 N N . ALA A 1 92 ? 14.879 -8.471 -12.546 1.00 77.19 92 ALA A N 1
ATOM 776 C CA . ALA A 1 92 ? 14.112 -8.067 -13.714 1.00 77.19 92 ALA A CA 1
ATOM 777 C C . ALA A 1 92 ? 14.438 -8.971 -14.903 1.00 77.19 92 ALA A C 1
ATOM 779 O O . ALA A 1 92 ? 15.500 -8.873 -15.507 1.00 77.19 92 ALA A O 1
ATOM 780 N N . TYR A 1 93 ? 13.472 -9.800 -15.280 1.00 82.56 93 TYR A N 1
ATOM 781 C CA . TYR A 1 93 ? 13.533 -10.580 -16.508 1.00 82.56 93 TYR A CA 1
ATOM 782 C C . TYR A 1 93 ? 12.745 -9.867 -17.621 1.00 82.56 93 TYR A C 1
ATOM 784 O O . TYR A 1 93 ? 11.631 -9.397 -17.349 1.00 82.56 93 TYR A O 1
ATOM 792 N N . PRO A 1 94 ? 13.268 -9.763 -18.861 1.00 83.56 94 PRO A N 1
ATOM 793 C CA . PRO A 1 94 ? 12.584 -9.091 -19.971 1.00 83.56 94 PRO A CA 1
ATOM 794 C C . PRO A 1 94 ? 11.129 -9.544 -20.173 1.00 83.56 94 PRO A C 1
ATOM 796 O O . PRO A 1 94 ? 10.239 -8.728 -20.405 1.00 83.56 94 PRO A O 1
ATOM 799 N N . GLU A 1 95 ? 10.874 -10.841 -20.041 1.00 87.44 95 GLU A N 1
ATOM 800 C CA . GLU A 1 95 ? 9.574 -11.482 -20.220 1.00 87.44 95 GLU A CA 1
ATOM 801 C C . GLU A 1 95 ? 8.584 -11.184 -19.085 1.00 87.44 95 GLU A C 1
ATOM 803 O O . GLU A 1 95 ? 7.373 -11.237 -19.299 1.00 87.44 95 GLU A O 1
ATOM 808 N N . LYS A 1 96 ? 9.078 -10.810 -17.897 1.00 87.56 96 LYS A N 1
ATOM 809 C CA . LYS A 1 96 ? 8.260 -10.434 -16.731 1.00 87.56 96 LYS A CA 1
ATOM 810 C C . LYS A 1 96 ? 8.214 -8.925 -16.486 1.00 87.56 96 LYS A C 1
ATOM 812 O O . LYS A 1 96 ? 7.513 -8.486 -15.578 1.00 87.56 96 LYS A O 1
ATOM 817 N N . GLU A 1 97 ? 8.886 -8.109 -17.305 1.00 88.12 97 GLU A N 1
ATOM 818 C CA . GLU A 1 97 ? 8.990 -6.649 -17.134 1.00 88.12 97 GLU A CA 1
ATOM 819 C C . GLU A 1 97 ? 7.615 -5.981 -16.931 1.00 88.12 97 GLU A C 1
ATOM 821 O O . GLU A 1 97 ? 7.425 -5.169 -16.023 1.00 88.12 97 GLU A O 1
ATOM 826 N N . ASN A 1 98 ? 6.628 -6.347 -17.755 1.00 89.75 98 ASN A N 1
ATOM 827 C CA . ASN A 1 98 ? 5.278 -5.783 -17.687 1.00 89.75 98 ASN A CA 1
ATOM 828 C C . ASN A 1 98 ? 4.520 -6.179 -16.416 1.00 89.75 98 ASN A C 1
ATOM 830 O O . ASN A 1 98 ? 3.782 -5.358 -15.864 1.00 89.75 98 ASN A O 1
ATOM 834 N N . ASP A 1 99 ? 4.698 -7.418 -15.974 1.00 91.06 99 ASP A N 1
ATOM 835 C CA . ASP A 1 99 ? 4.014 -7.979 -14.815 1.00 91.06 99 ASP A CA 1
ATOM 836 C C . ASP A 1 99 ? 4.599 -7.408 -13.522 1.00 91.06 99 ASP A C 1
ATOM 838 O O . ASP A 1 99 ? 3.852 -6.893 -12.688 1.00 91.06 99 ASP A O 1
ATOM 842 N N . ILE A 1 100 ? 5.931 -7.357 -13.412 1.00 91.81 100 ILE A N 1
ATOM 843 C CA . ILE A 1 100 ? 6.629 -6.712 -12.292 1.00 91.81 100 ILE A CA 1
ATOM 844 C C . ILE A 1 100 ? 6.237 -5.232 -12.214 1.00 91.81 100 ILE A C 1
ATOM 846 O O . ILE A 1 100 ? 5.838 -4.750 -11.151 1.00 91.81 100 ILE A O 1
ATOM 850 N N . TYR A 1 101 ? 6.259 -4.510 -13.343 1.00 93.00 101 TYR A N 1
ATOM 851 C CA . TYR A 1 101 ? 5.827 -3.112 -13.371 1.00 93.00 101 TYR A CA 1
ATOM 852 C C . TYR A 1 101 ? 4.385 -2.945 -12.887 1.00 93.00 101 TYR A C 1
ATOM 854 O O . TYR A 1 101 ? 4.085 -1.998 -12.160 1.00 93.00 101 TYR A O 1
ATOM 862 N N . ARG A 1 102 ? 3.480 -3.848 -13.285 1.00 92.94 102 ARG A N 1
ATOM 863 C CA . ARG A 1 102 ? 2.077 -3.798 -12.868 1.00 92.94 102 ARG A CA 1
ATOM 864 C C . ARG A 1 102 ? 1.938 -3.973 -11.359 1.00 92.94 102 ARG A C 1
ATOM 866 O O . ARG A 1 102 ? 1.218 -3.183 -10.753 1.00 92.94 102 ARG A O 1
ATOM 873 N N . ILE A 1 103 ? 2.646 -4.928 -10.752 1.00 93.25 103 ILE A N 1
ATOM 874 C CA . ILE A 1 103 ? 2.648 -5.106 -9.292 1.00 93.25 103 ILE A CA 1
ATOM 875 C C . ILE A 1 103 ? 3.163 -3.830 -8.606 1.00 93.25 103 ILE A C 1
ATOM 877 O O . ILE A 1 103 ? 2.480 -3.293 -7.732 1.00 93.25 103 ILE A O 1
ATOM 881 N N . CYS A 1 104 ? 4.305 -3.282 -9.042 1.00 93.81 104 CYS A N 1
ATOM 882 C CA . CYS A 1 104 ? 4.850 -2.039 -8.485 1.00 93.81 104 CYS A CA 1
ATOM 883 C C . CYS A 1 104 ? 3.885 -0.852 -8.646 1.00 93.81 104 CYS A C 1
ATOM 885 O O . CYS A 1 104 ? 3.699 -0.068 -7.718 1.00 93.81 104 CYS A O 1
ATOM 887 N N . SER A 1 105 ? 3.243 -0.714 -9.809 1.00 93.81 105 SER A N 1
ATOM 888 C CA . SER A 1 105 ? 2.263 0.344 -10.076 1.00 93.81 105 SER A CA 1
ATOM 889 C C . SER A 1 105 ? 1.057 0.229 -9.141 1.00 93.81 105 SER A C 1
ATOM 891 O O . SER A 1 105 ? 0.684 1.219 -8.511 1.00 93.81 105 SER A O 1
ATOM 893 N N . LYS A 1 106 ? 0.516 -0.981 -8.946 1.00 92.38 106 LYS A N 1
ATOM 894 C CA . LYS A 1 106 ? -0.580 -1.223 -7.998 1.00 92.38 106 LYS A CA 1
ATOM 895 C C . LYS A 1 106 ? -0.181 -0.975 -6.548 1.00 92.38 106 LYS A C 1
ATOM 897 O O . LYS A 1 106 ? -0.969 -0.399 -5.799 1.00 92.38 106 LYS A O 1
ATOM 902 N N . TRP A 1 107 ? 1.047 -1.313 -6.163 1.00 92.81 107 TRP A N 1
ATOM 903 C CA . TRP A 1 107 ? 1.588 -0.963 -4.849 1.00 92.81 107 TRP A CA 1
ATOM 904 C C . TRP A 1 107 ? 1.653 0.560 -4.644 1.00 92.81 107 TRP A C 1
ATOM 906 O O . TRP A 1 107 ? 1.219 1.064 -3.606 1.00 92.81 107 TRP A O 1
ATOM 916 N N . LEU A 1 108 ? 2.113 1.311 -5.655 1.00 92.12 108 LEU A N 1
ATOM 917 C CA . LEU A 1 108 ? 2.155 2.779 -5.623 1.00 92.12 108 LEU A CA 1
ATOM 918 C C . LEU A 1 108 ? 0.755 3.416 -5.604 1.00 92.12 108 LEU A C 1
ATOM 920 O O . LEU A 1 108 ? 0.577 4.506 -5.056 1.00 92.12 108 LEU A O 1
ATOM 924 N N . GLU A 1 109 ? -0.241 2.796 -6.229 1.00 90.00 109 GLU A N 1
ATOM 925 C CA . GLU A 1 109 ? -1.630 3.263 -6.179 1.00 90.00 109 GLU A CA 1
ATOM 926 C C . GLU A 1 109 ? -2.234 3.054 -4.788 1.00 90.00 109 GLU A C 1
ATOM 928 O O . GLU A 1 109 ? -2.811 3.985 -4.220 1.00 90.00 109 GLU A O 1
ATOM 933 N N . TYR A 1 110 ? -2.037 1.865 -4.218 1.00 86.38 110 TYR A N 1
ATOM 934 C CA . TYR A 1 110 ? -2.583 1.471 -2.922 1.00 86.38 110 TYR A CA 1
ATOM 935 C C . TYR A 1 110 ? -2.040 2.328 -1.765 1.00 86.38 110 TYR A C 1
ATOM 937 O O . TYR A 1 110 ? -2.805 2.860 -0.951 1.00 86.38 110 TYR A O 1
ATOM 945 N N . HIS A 1 111 ? -0.724 2.551 -1.730 1.00 86.12 111 HIS A N 1
ATOM 946 C CA . HIS A 1 111 ? -0.044 3.252 -0.635 1.00 86.12 111 HIS A CA 1
ATOM 947 C C . HIS A 1 111 ? -0.056 4.784 -0.751 1.00 86.12 111 HIS A C 1
ATOM 949 O O . HIS A 1 111 ? 0.566 5.484 0.052 1.00 86.12 111 HIS A O 1
ATOM 955 N N . ARG A 1 112 ? -0.799 5.347 -1.713 1.00 85.56 112 ARG A N 1
ATOM 956 C CA . ARG A 1 112 ? -0.771 6.790 -2.009 1.00 85.56 112 ARG A CA 1
ATOM 957 C C . ARG A 1 112 ? -1.142 7.687 -0.825 1.00 85.56 112 ARG A C 1
ATOM 959 O O . ARG A 1 112 ? -0.716 8.840 -0.774 1.00 85.56 112 ARG A O 1
ATOM 966 N N . ASP A 1 113 ? -1.992 7.190 0.073 1.00 78.62 113 ASP A N 1
ATOM 967 C CA . ASP A 1 113 ? -2.429 7.922 1.264 1.00 78.62 113 ASP A CA 1
ATOM 968 C C . ASP A 1 113 ? -1.576 7.574 2.484 1.00 78.62 113 ASP A C 1
ATOM 970 O O . ASP A 1 113 ? -1.425 8.427 3.354 1.00 78.62 113 ASP A O 1
ATOM 974 N N . LEU A 1 114 ? -0.941 6.392 2.502 1.00 76.12 114 LEU A N 1
ATOM 975 C CA . LEU A 1 114 ? -0.007 5.995 3.555 1.00 76.12 114 LEU A CA 1
ATOM 976 C C . LEU A 1 114 ? 1.082 7.061 3.700 1.00 76.12 114 LEU A C 1
ATOM 978 O O . LEU A 1 114 ? 1.243 7.632 4.773 1.00 76.12 114 LEU A O 1
ATOM 982 N N . PHE A 1 115 ? 1.737 7.450 2.600 1.00 70.62 115 PHE A N 1
ATOM 983 C CA . PHE A 1 115 ? 2.743 8.515 2.651 1.00 70.62 115 PHE A CA 1
ATOM 984 C C . PHE A 1 115 ? 2.209 9.841 3.205 1.00 70.62 115 PHE A C 1
ATOM 986 O O . PHE A 1 115 ? 2.905 10.497 3.977 1.00 70.62 115 PHE A O 1
ATOM 993 N N . LYS A 1 116 ? 0.982 10.245 2.845 1.00 70.06 116 LYS A N 1
ATOM 994 C CA . LYS A 1 116 ? 0.398 11.492 3.370 1.00 70.06 116 LYS A CA 1
ATOM 995 C C . LYS A 1 116 ? 0.235 11.449 4.888 1.00 70.06 116 LYS A C 1
ATOM 997 O O . LYS A 1 116 ? 0.315 12.496 5.522 1.00 70.06 116 LYS A O 1
ATOM 1002 N N . ASN A 1 117 ? -0.022 10.263 5.434 1.00 69.88 117 ASN A N 1
ATOM 1003 C CA . ASN A 1 117 ? -0.394 10.078 6.828 1.00 69.88 117 ASN A CA 1
ATOM 1004 C C . ASN A 1 117 ? 0.819 9.799 7.725 1.00 69.88 117 ASN A C 1
ATOM 1006 O O . ASN A 1 117 ? 0.858 10.313 8.840 1.00 69.88 117 ASN A O 1
ATOM 1010 N N . ILE A 1 118 ? 1.812 9.038 7.247 1.00 66.69 118 ILE A N 1
ATOM 1011 C CA . ILE A 1 118 ? 2.981 8.641 8.054 1.00 66.69 118 ILE A CA 1
ATOM 1012 C C . ILE A 1 118 ? 4.310 9.270 7.605 1.00 66.69 118 ILE A C 1
ATOM 1014 O O . ILE A 1 118 ? 5.256 9.286 8.384 1.00 66.69 118 ILE A O 1
ATOM 1018 N N . GLY A 1 119 ? 4.403 9.807 6.380 1.00 66.69 119 GLY A N 1
ATOM 1019 C CA . GLY A 1 119 ? 5.635 10.398 5.843 1.00 66.69 119 GLY A CA 1
ATOM 1020 C C . GLY A 1 119 ? 6.827 9.426 5.779 1.00 66.69 119 GLY A C 1
ATOM 1021 O O . GLY A 1 119 ? 6.656 8.220 5.632 1.00 66.69 119 GLY A O 1
ATOM 1022 N N . PHE A 1 120 ? 8.045 9.973 5.840 1.00 62.81 120 PHE A N 1
ATOM 1023 C CA . PHE A 1 120 ? 9.314 9.236 6.048 1.00 62.81 120 PHE A CA 1
ATOM 1024 C C . PHE A 1 120 ? 10.240 9.914 7.063 1.00 62.81 120 PHE A C 1
ATOM 1026 O O . PHE A 1 120 ? 11.267 9.364 7.437 1.00 62.81 120 PHE A O 1
ATOM 1033 N N . TYR A 1 121 ? 9.936 11.169 7.403 1.00 50.44 121 TYR A N 1
ATOM 1034 C CA . TYR A 1 121 ? 10.797 12.039 8.186 1.00 50.44 121 TYR A CA 1
ATOM 1035 C C . TYR A 1 121 ? 9.937 12.804 9.184 1.00 50.44 121 TYR A C 1
ATOM 1037 O O . TYR A 1 121 ? 9.349 13.837 8.861 1.00 50.44 121 TYR A O 1
ATOM 1045 N N . ASP A 1 122 ? 9.913 12.309 10.410 1.00 48.62 122 ASP A N 1
ATOM 1046 C CA . ASP A 1 122 ? 9.792 13.140 11.596 1.00 48.62 122 ASP A CA 1
ATOM 1047 C C . ASP A 1 122 ? 11.096 12.948 12.386 1.00 48.62 122 ASP A C 1
ATOM 1049 O O . ASP A 1 122 ? 11.576 11.825 12.541 1.00 48.62 122 ASP A O 1
ATOM 1053 N N . ARG A 1 123 ? 11.740 14.049 12.801 1.00 44.75 123 ARG A N 1
ATOM 1054 C CA . ARG A 1 123 ? 13.126 14.062 13.329 1.00 44.75 123 ARG A CA 1
ATOM 1055 C C . ARG A 1 123 ? 13.315 13.205 14.590 1.00 44.75 123 ARG A C 1
ATOM 1057 O O . ARG A 1 123 ? 14.446 13.030 15.024 1.00 44.75 123 ARG A O 1
ATOM 1064 N N . ASN A 1 124 ? 12.228 12.675 15.144 1.00 50.00 124 ASN A N 1
ATOM 1065 C CA . ASN A 1 124 ? 12.189 11.937 16.396 1.00 50.00 124 ASN A CA 1
ATOM 1066 C C . ASN A 1 124 ? 11.750 10.460 16.246 1.00 50.00 124 ASN A C 1
ATOM 1068 O O . ASN A 1 124 ? 11.570 9.814 17.271 1.00 50.00 124 ASN A O 1
ATOM 1072 N N . THR A 1 125 ? 11.525 9.921 15.036 1.00 53.03 125 THR A N 1
ATOM 1073 C CA . THR A 1 125 ? 10.890 8.586 14.823 1.00 53.03 125 THR A CA 1
ATOM 1074 C C . THR A 1 125 ? 11.559 7.735 13.725 1.00 53.03 125 THR A C 1
ATOM 1076 O O . THR A 1 125 ? 10.907 7.004 12.971 1.00 53.03 125 THR A O 1
ATOM 1079 N N . GLU A 1 126 ? 12.891 7.817 13.612 1.00 54.62 126 GLU A N 1
ATOM 1080 C CA . GLU A 1 126 ? 13.666 7.113 12.574 1.00 54.62 126 GLU A CA 1
ATOM 1081 C C . GLU A 1 126 ? 13.485 5.584 12.611 1.00 54.62 126 GLU A C 1
ATOM 1083 O O . GLU A 1 126 ? 13.543 4.949 11.562 1.00 54.62 126 GLU A O 1
ATOM 1088 N N . SER A 1 127 ? 13.221 4.978 13.775 1.00 56.91 127 SER A N 1
ATOM 1089 C CA . SER A 1 127 ? 13.161 3.514 13.909 1.00 56.91 127 SER A CA 1
ATOM 1090 C C . SER A 1 127 ? 11.886 2.914 13.294 1.00 56.91 127 SER A C 1
ATOM 1092 O O . SER A 1 127 ? 11.938 1.968 12.505 1.00 56.91 127 SER A O 1
ATOM 1094 N N . ARG A 1 128 ? 10.725 3.502 13.594 1.00 56.66 128 ARG A N 1
ATOM 1095 C CA . ARG A 1 128 ? 9.420 2.896 13.313 1.00 56.66 128 ARG A CA 1
ATOM 1096 C C . ARG A 1 128 ? 8.842 3.261 11.950 1.00 56.66 128 ARG A C 1
ATOM 1098 O O . ARG A 1 128 ? 8.183 2.443 11.313 1.00 56.66 128 ARG A O 1
ATOM 1105 N N . GLN A 1 129 ? 9.075 4.484 11.473 1.00 60.66 129 GLN A N 1
ATOM 1106 C CA . GLN A 1 129 ? 8.693 4.839 10.099 1.00 60.66 129 GLN A CA 1
ATOM 1107 C C . GLN A 1 129 ? 9.527 4.039 9.095 1.00 60.66 129 GLN A C 1
ATOM 1109 O O . GLN A 1 129 ? 8.991 3.561 8.094 1.00 60.66 129 GLN A O 1
ATOM 1114 N N . THR A 1 130 ? 10.812 3.830 9.401 1.00 63.41 130 THR A N 1
ATOM 1115 C CA . THR A 1 130 ? 11.689 2.951 8.624 1.00 63.41 130 THR A CA 1
ATOM 1116 C C . THR A 1 130 ? 11.158 1.518 8.649 1.00 63.41 130 THR A C 1
ATOM 1118 O O . THR A 1 130 ? 10.930 0.976 7.573 1.00 63.41 130 THR A O 1
ATOM 1121 N N . SER A 1 131 ? 10.817 0.952 9.816 1.00 67.62 131 SER A N 1
ATOM 1122 C CA . SER A 1 131 ? 10.271 -0.415 9.888 1.00 67.62 131 SER A CA 1
ATOM 1123 C C . SER A 1 131 ? 8.934 -0.584 9.152 1.00 67.62 131 SER A C 1
ATOM 1125 O O . SER A 1 131 ? 8.687 -1.622 8.536 1.00 67.62 131 SER A O 1
ATOM 1127 N N . ARG A 1 132 ? 8.076 0.448 9.140 1.00 76.19 132 ARG A N 1
ATOM 1128 C CA . ARG A 1 132 ? 6.816 0.437 8.379 1.00 76.19 132 ARG A CA 1
ATOM 1129 C C . ARG A 1 132 ? 7.064 0.371 6.876 1.00 76.19 132 ARG A C 1
ATOM 1131 O O . ARG A 1 132 ? 6.457 -0.460 6.205 1.00 76.19 132 ARG A O 1
ATOM 1138 N N . TRP A 1 133 ? 7.937 1.231 6.352 1.00 82.88 133 TRP A N 1
ATOM 1139 C CA . TRP A 1 133 ? 8.278 1.210 4.930 1.00 82.88 133 TRP A CA 1
ATOM 1140 C C . TRP A 1 133 ? 9.040 -0.049 4.541 1.00 82.88 133 TRP A C 1
ATOM 1142 O O . TRP A 1 133 ? 8.741 -0.590 3.486 1.00 82.88 133 TRP A O 1
ATOM 1152 N N . GLU A 1 134 ? 9.945 -0.542 5.390 1.00 79.44 134 GLU A N 1
ATOM 1153 C CA . GLU A 1 134 ? 10.633 -1.822 5.190 1.00 79.44 134 GLU A CA 1
ATOM 1154 C C . GLU A 1 134 ? 9.626 -2.960 5.053 1.00 79.44 134 GLU A C 1
ATOM 1156 O O . GLU A 1 134 ? 9.718 -3.742 4.111 1.00 79.44 134 GLU A O 1
ATOM 1161 N N . MET A 1 135 ? 8.619 -3.019 5.931 1.00 79.75 135 MET A N 1
ATOM 1162 C CA . MET A 1 135 ? 7.564 -4.025 5.844 1.00 79.75 135 MET A CA 1
ATOM 1163 C C . MET A 1 135 ? 6.797 -3.925 4.519 1.00 79.75 135 MET A C 1
ATOM 1165 O O . MET A 1 135 ? 6.645 -4.929 3.828 1.00 79.75 135 MET A O 1
ATOM 1169 N N . GLU A 1 136 ? 6.347 -2.728 4.139 1.00 85.44 136 GLU A N 1
ATOM 1170 C CA . GLU A 1 136 ? 5.579 -2.534 2.902 1.00 85.44 136 GLU A CA 1
ATOM 1171 C C . GLU A 1 136 ? 6.401 -2.826 1.643 1.00 85.44 136 GLU A C 1
ATOM 1173 O O . GLU A 1 136 ? 5.885 -3.391 0.674 1.00 85.44 136 GLU A O 1
ATOM 1178 N N . THR A 1 137 ? 7.694 -2.495 1.651 1.00 86.81 137 THR A N 1
ATOM 1179 C CA . THR A 1 137 ? 8.598 -2.883 0.567 1.00 86.81 137 THR A CA 1
ATOM 1180 C C . THR A 1 137 ? 8.876 -4.380 0.574 1.00 86.81 137 THR A C 1
ATOM 1182 O O . THR A 1 137 ? 8.880 -4.978 -0.493 1.00 86.81 137 THR A O 1
ATOM 1185 N N . ASN A 1 138 ? 9.016 -5.020 1.737 1.00 82.94 138 ASN A N 1
ATOM 1186 C CA . ASN A 1 138 ? 9.204 -6.470 1.832 1.00 82.94 138 ASN A CA 1
ATOM 1187 C C . ASN A 1 138 ? 7.986 -7.230 1.300 1.00 82.94 138 ASN A C 1
ATOM 1189 O O . ASN A 1 138 ? 8.145 -8.232 0.609 1.00 82.94 138 ASN A O 1
ATOM 1193 N N . GLN A 1 139 ? 6.769 -6.740 1.550 1.00 87.50 139 GLN A N 1
ATOM 1194 C CA . GLN A 1 139 ? 5.565 -7.318 0.953 1.00 87.50 139 GLN A CA 1
ATOM 1195 C C . GLN A 1 139 ? 5.574 -7.202 -0.575 1.00 87.50 139 GLN A C 1
ATOM 1197 O O . GLN A 1 139 ? 5.231 -8.164 -1.261 1.00 87.50 139 GLN A O 1
ATOM 1202 N N . LEU A 1 140 ? 5.997 -6.056 -1.121 1.00 92.12 140 LEU A N 1
ATOM 1203 C CA . LEU A 1 140 ? 6.191 -5.896 -2.566 1.00 92.12 140 LEU A CA 1
ATOM 1204 C C . LEU A 1 140 ? 7.228 -6.879 -3.108 1.00 92.12 140 LEU A C 1
ATOM 1206 O O . LEU A 1 140 ? 6.975 -7.525 -4.122 1.00 92.12 140 LEU A O 1
ATOM 1210 N N . CYS A 1 141 ? 8.351 -7.035 -2.413 1.00 89.12 141 CYS A N 1
ATOM 1211 C CA . CYS A 1 141 ? 9.379 -8.008 -2.756 1.00 89.12 141 CYS A CA 1
ATOM 1212 C C . CYS A 1 141 ? 8.801 -9.430 -2.802 1.00 89.12 141 CYS A C 1
ATOM 1214 O O . CYS A 1 141 ? 8.910 -10.100 -3.822 1.00 89.12 141 CYS A O 1
ATOM 1216 N N . HIS A 1 142 ? 8.073 -9.861 -1.769 1.00 86.50 142 HIS A N 1
ATOM 1217 C CA . HIS A 1 142 ? 7.429 -11.177 -1.756 1.00 86.50 142 HIS A CA 1
ATOM 1218 C C . HIS A 1 142 ? 6.408 -11.368 -2.883 1.00 86.50 142 HIS A C 1
ATOM 1220 O O . HIS A 1 142 ? 6.323 -12.457 -3.446 1.00 86.50 142 HIS A O 1
ATOM 1226 N N . ALA A 1 143 ? 5.661 -10.324 -3.252 1.00 90.12 143 ALA A N 1
ATOM 1227 C CA . ALA A 1 143 ? 4.758 -10.374 -4.400 1.00 90.12 143 ALA A CA 1
ATOM 1228 C C . ALA A 1 143 ? 5.502 -10.560 -5.731 1.00 90.12 143 ALA A C 1
ATOM 1230 O O . ALA A 1 143 ? 5.019 -11.267 -6.616 1.00 90.12 143 ALA A O 1
ATOM 1231 N N . ILE A 1 144 ? 6.685 -9.962 -5.867 1.00 90.50 144 ILE A N 1
ATOM 1232 C CA . ILE A 1 144 ? 7.551 -10.153 -7.032 1.00 90.50 144 ILE A CA 1
ATOM 1233 C C . ILE A 1 144 ? 8.159 -11.563 -7.021 1.00 90.50 144 ILE A C 1
ATOM 1235 O O . ILE A 1 144 ? 8.072 -12.244 -8.038 1.00 90.50 144 ILE A O 1
ATOM 1239 N N . ASP A 1 145 ? 8.700 -12.041 -5.895 1.00 88.12 145 ASP A N 1
ATOM 1240 C CA . ASP A 1 145 ? 9.230 -13.412 -5.781 1.00 88.12 145 ASP A CA 1
ATOM 1241 C C . ASP A 1 145 ? 8.153 -14.458 -6.113 1.00 88.12 145 ASP A C 1
ATOM 1243 O O . ASP A 1 145 ? 8.414 -15.396 -6.862 1.00 88.12 145 ASP A O 1
ATOM 1247 N N . TRP A 1 146 ? 6.923 -14.267 -5.626 1.00 89.06 146 TRP A N 1
ATOM 1248 C CA . TRP A 1 146 ? 5.783 -15.128 -5.950 1.00 89.06 146 TRP A CA 1
ATOM 1249 C C . TRP A 1 146 ? 5.504 -15.191 -7.457 1.00 89.06 146 TRP A C 1
ATOM 1251 O O . TRP A 1 146 ? 5.348 -16.278 -8.011 1.00 89.06 146 TRP A O 1
ATOM 1261 N N . LEU A 1 147 ? 5.461 -14.035 -8.131 1.00 90.31 147 LEU A N 1
ATOM 1262 C CA . LEU A 1 147 ? 5.258 -13.962 -9.581 1.00 90.31 147 LEU A CA 1
ATOM 1263 C C . LEU A 1 147 ? 6.345 -14.735 -10.339 1.00 90.31 147 LEU A C 1
ATOM 1265 O O . LEU A 1 147 ? 6.053 -15.410 -11.328 1.00 90.31 147 LEU A O 1
ATOM 1269 N N . LEU A 1 148 ? 7.594 -14.594 -9.893 1.00 87.56 148 LEU A N 1
ATOM 1270 C CA . LEU A 1 148 ? 8.747 -15.232 -10.518 1.00 87.56 148 LEU A CA 1
ATOM 1271 C C . LEU A 1 148 ? 8.774 -16.744 -10.271 1.00 87.56 148 LEU A C 1
ATOM 1273 O O . LEU A 1 148 ? 9.194 -17.484 -11.152 1.00 87.56 148 LEU A O 1
ATOM 1277 N N . ALA A 1 149 ? 8.300 -17.202 -9.111 1.00 84.94 149 ALA A N 1
ATOM 1278 C CA . ALA A 1 149 ? 8.304 -18.614 -8.742 1.00 84.94 149 ALA A CA 1
ATOM 1279 C C . ALA A 1 149 ? 7.154 -19.424 -9.363 1.00 84.94 149 ALA A C 1
ATOM 1281 O O . ALA A 1 149 ? 7.352 -20.570 -9.751 1.00 84.94 149 ALA A O 1
ATOM 1282 N N . GLU A 1 150 ? 5.946 -18.860 -9.434 1.00 81.19 150 GLU A N 1
ATOM 1283 C CA . GLU A 1 150 ? 4.734 -19.605 -9.816 1.00 81.19 150 GLU A CA 1
ATOM 1284 C C . GLU A 1 150 ? 4.378 -19.495 -11.312 1.00 81.19 150 GLU A C 1
ATOM 1286 O O . GLU A 1 150 ? 3.407 -20.104 -11.753 1.00 81.19 150 GLU A O 1
ATOM 1291 N N . GLU A 1 151 ? 5.101 -18.678 -12.090 1.00 69.19 151 GLU A N 1
ATOM 1292 C CA . GLU A 1 151 ? 4.850 -18.393 -13.519 1.00 69.19 151 GLU A CA 1
ATOM 1293 C C . GLU A 1 151 ? 3.386 -18.045 -13.886 1.00 69.19 151 GLU A C 1
ATOM 1295 O O . GLU A 1 151 ? 2.974 -18.134 -15.045 1.00 69.19 151 GLU A O 1
ATOM 1300 N N . ARG A 1 152 ? 2.576 -17.591 -12.923 1.00 71.19 152 ARG A N 1
ATOM 1301 C CA . ARG A 1 152 ? 1.143 -17.334 -13.135 1.00 71.19 152 ARG A CA 1
ATOM 1302 C C . ARG A 1 152 ? 0.887 -16.113 -14.014 1.00 71.19 152 ARG A C 1
ATOM 1304 O O . ARG A 1 152 ? 1.600 -15.112 -13.968 1.00 71.19 152 ARG A O 1
ATOM 1311 N N . LEU A 1 153 ? -0.208 -16.177 -14.771 1.00 75.62 153 LEU A N 1
ATOM 1312 C CA . LEU A 1 153 ? -0.710 -15.056 -15.561 1.00 75.62 153 LEU A CA 1
ATOM 1313 C C . LEU A 1 153 ? -1.312 -13.980 -14.648 1.00 75.62 153 LEU A C 1
ATOM 1315 O O . LEU A 1 153 ? -2.267 -14.242 -13.915 1.00 75.62 153 LEU A O 1
ATOM 1319 N N . ILE A 1 154 ? -0.799 -12.750 -14.740 1.00 80.56 154 ILE A N 1
ATOM 1320 C CA . ILE A 1 154 ? -1.395 -11.597 -14.061 1.00 80.56 154 ILE A CA 1
ATOM 1321 C C . ILE A 1 154 ? -2.604 -11.089 -14.846 1.00 80.56 154 ILE A C 1
ATOM 1323 O O . ILE A 1 154 ? -2.502 -10.615 -15.983 1.00 80.56 154 ILE A O 1
ATOM 1327 N N . HIS A 1 155 ? -3.766 -11.074 -14.199 1.00 77.44 155 HIS A N 1
ATOM 1328 C CA . HIS A 1 155 ? -4.952 -10.452 -14.768 1.00 77.44 155 HIS A CA 1
ATOM 1329 C C . HIS A 1 155 ? -4.874 -8.925 -14.650 1.00 77.44 155 HIS A C 1
ATOM 1331 O O . HIS A 1 155 ? -4.533 -8.363 -13.613 1.00 77.44 155 HIS A O 1
ATOM 1337 N N . LYS A 1 156 ? -5.271 -8.221 -15.715 1.00 75.38 156 LYS A N 1
ATOM 1338 C CA . LYS A 1 156 ? -5.233 -6.746 -15.798 1.00 75.38 156 LYS A CA 1
ATOM 1339 C C . LYS A 1 156 ? -6.053 -6.002 -14.730 1.00 75.38 156 LYS A C 1
ATOM 1341 O O . LYS A 1 156 ? -5.799 -4.825 -14.511 1.00 75.38 156 LYS A O 1
ATOM 1346 N N . ASN A 1 157 ? -7.012 -6.679 -14.097 1.00 75.31 157 ASN A N 1
ATOM 1347 C CA . ASN A 1 157 ? -7.898 -6.115 -13.074 1.00 75.31 157 ASN A CA 1
ATOM 1348 C C . ASN A 1 157 ? -7.457 -6.472 -11.643 1.00 75.31 157 ASN A C 1
ATOM 1350 O O . ASN A 1 157 ? -8.195 -6.202 -10.700 1.00 75.31 157 ASN A O 1
ATOM 1354 N N . GLN A 1 158 ? -6.311 -7.140 -11.469 1.00 80.31 158 GLN A N 1
ATOM 1355 C CA . GLN A 1 158 ? -5.789 -7.414 -10.135 1.00 80.31 158 GLN A CA 1
ATOM 1356 C C . GLN A 1 158 ? -5.270 -6.131 -9.494 1.00 80.31 158 GLN A C 1
ATOM 1358 O O . GLN A 1 158 ? -4.524 -5.360 -10.099 1.00 80.31 158 GLN A O 1
ATOM 1363 N N . GLU A 1 159 ? -5.664 -5.941 -8.242 1.00 84.62 159 GLU A N 1
ATOM 1364 C CA . GLU A 1 159 ? -5.214 -4.851 -7.387 1.00 84.62 159 GLU A CA 1
ATOM 1365 C C . GLU A 1 159 ? -4.153 -5.356 -6.401 1.00 84.62 159 GLU A C 1
ATOM 1367 O O . GLU A 1 159 ? -4.049 -6.560 -6.153 1.00 84.62 159 GLU A O 1
ATOM 1372 N N . TRP A 1 160 ? -3.395 -4.432 -5.798 1.00 87.88 160 TRP A N 1
ATOM 1373 C CA . TRP A 1 160 ? -2.338 -4.741 -4.819 1.00 87.88 160 TRP A CA 1
ATOM 1374 C C . TRP A 1 160 ? -2.712 -5.819 -3.778 1.00 87.88 160 TRP A C 1
ATOM 1376 O O . TRP A 1 160 ? -1.933 -6.759 -3.607 1.00 87.88 160 TRP A O 1
ATOM 1386 N N . PRO A 1 161 ? -3.905 -5.791 -3.150 1.00 78.88 161 PRO A N 1
ATOM 1387 C CA . PRO A 1 161 ? -4.290 -6.812 -2.175 1.00 78.88 161 PRO A CA 1
ATOM 1388 C C . PRO A 1 161 ? -4.349 -8.226 -2.733 1.00 78.88 161 PRO A C 1
ATOM 1390 O O . PRO A 1 161 ? -4.084 -9.178 -2.007 1.00 78.88 161 PRO A O 1
ATOM 1393 N N . SER A 1 162 ? -4.719 -8.377 -4.009 1.00 79.12 162 SER A N 1
ATOM 1394 C CA . SER A 1 162 ? -4.738 -9.689 -4.647 1.00 79.12 162 SER A CA 1
ATOM 1395 C C . SER A 1 162 ? -3.323 -10.231 -4.785 1.00 79.12 162 SER A C 1
ATOM 1397 O O . SER A 1 162 ? -3.131 -11.420 -4.555 1.00 79.12 162 SER A O 1
ATOM 1399 N N . PHE A 1 163 ? -2.358 -9.390 -5.168 1.00 85.69 163 PHE A N 1
ATOM 1400 C CA . PHE A 1 163 ? -0.963 -9.807 -5.304 1.00 85.69 163 PHE A CA 1
ATOM 1401 C C . PHE A 1 163 ? -0.378 -10.207 -3.960 1.00 85.69 163 PHE A C 1
ATOM 1403 O O . PHE A 1 163 ? 0.156 -11.306 -3.846 1.00 85.69 163 PHE A O 1
ATOM 1410 N N . TRP A 1 164 ? -0.560 -9.373 -2.934 1.00 82.06 164 TRP A N 1
ATOM 1411 C CA . TRP A 1 164 ? -0.053 -9.708 -1.611 1.00 82.06 164 TRP A CA 1
ATOM 1412 C C . TRP A 1 164 ? -0.747 -10.954 -1.026 1.00 82.06 164 TRP A C 1
ATOM 1414 O O . TRP A 1 164 ? -0.062 -11.845 -0.530 1.00 82.06 164 TRP A O 1
ATOM 1424 N N . ARG A 1 165 ? -2.075 -11.115 -1.161 1.00 77.00 165 ARG A N 1
ATOM 1425 C CA . ARG A 1 165 ? -2.769 -12.335 -0.698 1.00 77.00 165 ARG A CA 1
ATOM 1426 C C . ARG A 1 165 ? -2.201 -13.597 -1.347 1.00 77.00 165 ARG A C 1
ATOM 1428 O O . ARG A 1 165 ? -1.977 -14.583 -0.654 1.00 77.00 165 ARG A O 1
ATOM 1435 N N . LEU A 1 166 ? -1.993 -13.572 -2.664 1.00 81.31 166 LEU A N 1
ATOM 1436 C CA . LEU A 1 166 ? -1.462 -14.722 -3.397 1.00 81.31 166 LEU A CA 1
ATOM 1437 C C . LEU A 1 166 ? -0.010 -15.014 -3.006 1.00 81.31 166 LEU A C 1
ATOM 1439 O O . LEU A 1 166 ? 0.338 -16.176 -2.813 1.00 81.31 166 LEU A O 1
ATOM 1443 N N . SER A 1 167 ? 0.812 -13.980 -2.817 1.00 84.94 167 SER A N 1
ATOM 1444 C CA . SER A 1 167 ? 2.189 -14.161 -2.362 1.00 84.94 167 SER A CA 1
ATOM 1445 C C . SER A 1 167 ? 2.284 -14.639 -0.917 1.00 84.94 167 SER A C 1
ATOM 1447 O O . SER A 1 167 ? 3.178 -15.409 -0.583 1.00 84.94 167 SER A O 1
ATOM 1449 N N . ASP A 1 168 ? 1.372 -14.199 -0.049 1.00 76.44 168 ASP A N 1
ATOM 1450 C CA . ASP A 1 168 ? 1.280 -14.644 1.341 1.00 76.44 168 ASP A CA 1
ATOM 1451 C C . ASP A 1 168 ? 0.823 -16.103 1.435 1.00 76.44 168 ASP A C 1
ATOM 1453 O O . ASP A 1 168 ? 1.416 -16.895 2.162 1.00 76.44 168 ASP A O 1
ATOM 1457 N N . GLU A 1 169 ? -0.188 -16.479 0.652 1.00 75.06 169 GLU A N 1
ATOM 1458 C CA . GLU A 1 169 ? -0.646 -17.862 0.537 1.00 75.06 169 GLU A CA 1
ATOM 1459 C C . GLU A 1 169 ? 0.472 -18.773 0.021 1.00 75.06 169 GLU A C 1
ATOM 1461 O O . GLU A 1 169 ? 0.742 -19.806 0.629 1.00 75.06 169 GLU A O 1
ATOM 1466 N N . TRP A 1 170 ? 1.187 -18.354 -1.025 1.00 81.38 170 TRP A N 1
ATOM 1467 C CA . TRP A 1 170 ? 2.376 -19.056 -1.506 1.00 81.38 170 TRP A CA 1
ATOM 1468 C C . TRP A 1 170 ? 3.460 -19.148 -0.429 1.00 81.38 170 TRP A C 1
ATOM 1470 O O . TRP A 1 170 ? 3.974 -20.229 -0.162 1.00 81.38 170 TRP A O 1
ATOM 1480 N N . THR A 1 171 ? 3.752 -18.053 0.275 1.00 74.12 171 THR A N 1
ATOM 1481 C CA . THR A 1 171 ? 4.732 -18.051 1.371 1.00 74.12 171 THR A CA 1
ATOM 1482 C C . THR A 1 171 ? 4.330 -19.016 2.487 1.00 74.12 171 THR A C 1
ATOM 1484 O O . THR A 1 171 ? 5.195 -19.693 3.035 1.00 74.12 171 THR A O 1
ATOM 1487 N N . ARG A 1 172 ? 3.036 -19.123 2.815 1.00 70.81 172 ARG A N 1
ATOM 1488 C CA . ARG A 1 172 ? 2.499 -20.095 3.783 1.00 70.81 172 ARG A CA 1
ATOM 1489 C C . ARG A 1 172 ? 2.549 -21.535 3.277 1.00 70.81 172 ARG A C 1
ATOM 1491 O O . ARG A 1 172 ? 2.760 -22.438 4.074 1.00 70.81 172 ARG A O 1
ATOM 1498 N N . GLN A 1 173 ? 2.371 -21.763 1.980 1.00 71.62 173 GLN A N 1
ATOM 1499 C CA . GLN A 1 173 ? 2.520 -23.093 1.384 1.00 71.62 173 GLN A CA 1
ATOM 1500 C C . GLN A 1 173 ? 3.990 -23.533 1.364 1.00 71.62 173 GLN A C 1
ATOM 1502 O O . GLN A 1 173 ? 4.294 -24.676 1.685 1.00 71.62 173 GLN A O 1
ATOM 1507 N N . VAL A 1 174 ? 4.911 -22.613 1.060 1.00 69.25 174 VAL A N 1
ATOM 1508 C CA . VAL A 1 174 ? 6.362 -22.860 1.090 1.00 69.25 174 VAL A CA 1
ATOM 1509 C C . VAL A 1 174 ? 6.864 -23.036 2.530 1.00 69.25 174 VAL A C 1
ATOM 1511 O O . VAL A 1 174 ? 7.693 -23.903 2.804 1.00 69.25 174 VAL A O 1
ATOM 1514 N N . LYS A 1 175 ? 6.342 -22.249 3.478 1.00 64.31 175 LYS A N 1
ATOM 1515 C CA . LYS A 1 175 ? 6.603 -22.373 4.919 1.00 64.31 175 LYS A CA 1
ATOM 1516 C C . LYS A 1 175 ? 5.543 -23.274 5.560 1.00 64.31 175 LYS A C 1
ATOM 1518 O O . LYS A 1 175 ? 4.625 -22.771 6.200 1.00 64.31 175 LYS A O 1
ATOM 1523 N N . ASN A 1 176 ? 5.661 -24.591 5.387 1.00 49.84 176 ASN A N 1
ATOM 1524 C CA . ASN A 1 176 ? 4.760 -25.587 5.989 1.00 49.84 176 ASN A CA 1
ATOM 1525 C C . ASN A 1 176 ? 4.257 -25.191 7.401 1.00 49.84 176 ASN A C 1
ATOM 1527 O O . ASN A 1 176 ? 5.058 -25.015 8.317 1.00 49.84 176 ASN A O 1
ATOM 1531 N N . ASN A 1 177 ? 2.930 -25.092 7.564 1.00 50.81 177 ASN A N 1
ATOM 1532 C CA . ASN A 1 177 ? 2.194 -24.913 8.827 1.00 50.81 177 ASN A CA 1
ATOM 1533 C C . ASN A 1 177 ? 2.738 -23.840 9.793 1.00 50.81 177 ASN A C 1
ATOM 1535 O O . ASN A 1 177 ? 2.877 -24.093 10.992 1.00 50.81 177 ASN A O 1
ATOM 1539 N N . VAL A 1 178 ? 2.977 -22.613 9.319 1.00 51.22 178 VAL A N 1
ATOM 1540 C CA . VAL A 1 178 ? 3.119 -21.473 10.242 1.00 51.22 178 VAL A CA 1
ATOM 1541 C C . VAL A 1 178 ? 1.747 -21.141 10.826 1.00 51.22 178 VAL A C 1
ATOM 1543 O O . VAL A 1 178 ? 0.959 -20.390 10.253 1.00 51.22 178 VAL A O 1
ATOM 1546 N N . ILE A 1 179 ? 1.454 -21.733 11.980 1.00 55.84 179 ILE A N 1
ATOM 1547 C CA . ILE A 1 179 ? 0.398 -21.254 12.868 1.00 55.84 179 ILE A CA 1
ATOM 1548 C C . ILE A 1 179 ? 0.869 -19.881 13.376 1.00 55.84 179 ILE A C 1
ATOM 1550 O O . ILE A 1 179 ? 1.997 -19.792 13.871 1.00 55.84 179 ILE A O 1
ATOM 1554 N N . PRO A 1 180 ? 0.072 -18.805 13.249 1.00 59.72 180 PRO A N 1
ATOM 1555 C CA . PRO A 1 180 ? 0.461 -17.506 13.784 1.00 59.72 180 PRO A CA 1
ATOM 1556 C C . PRO A 1 180 ? 0.752 -17.641 15.279 1.00 59.72 180 PRO A C 1
ATOM 1558 O O . PRO A 1 180 ? -0.045 -18.220 16.021 1.00 59.72 180 PRO A O 1
ATOM 1561 N N . ALA A 1 181 ? 1.899 -17.113 15.717 1.00 62.09 181 ALA A N 1
ATOM 1562 C CA . ALA A 1 181 ? 2.365 -17.248 17.098 1.00 62.09 181 ALA A CA 1
ATOM 1563 C C . ALA A 1 181 ? 1.351 -16.689 18.114 1.00 62.09 181 ALA A C 1
ATOM 1565 O O . ALA A 1 181 ? 1.265 -17.181 19.238 1.00 62.09 181 ALA A O 1
ATOM 1566 N N . THR A 1 182 ? 0.548 -15.702 17.697 1.00 68.94 182 THR A N 1
ATOM 1567 C CA . THR A 1 182 ? -0.494 -15.078 18.514 1.00 68.94 182 THR A CA 1
ATOM 1568 C C . THR A 1 182 ? -1.844 -15.117 17.797 1.00 68.94 182 THR A C 1
ATOM 1570 O O . THR A 1 182 ? -2.063 -14.401 16.825 1.00 68.94 182 THR A O 1
ATOM 1573 N N . GLN A 1 183 ? -2.784 -15.921 18.303 1.00 80.12 183 GLN A N 1
ATOM 1574 C CA . GLN A 1 183 ? -4.145 -16.011 17.745 1.00 80.12 183 GLN A CA 1
ATOM 1575 C C . GLN A 1 183 ? -5.097 -14.920 18.259 1.00 80.12 183 GLN A C 1
ATOM 1577 O O . GLN A 1 183 ? -6.118 -14.638 17.631 1.00 80.12 183 GLN A O 1
ATOM 1582 N N . LYS A 1 184 ? -4.781 -14.304 19.403 1.00 87.94 184 LYS A N 1
ATOM 1583 C CA . LYS A 1 184 ? -5.587 -13.260 20.045 1.00 87.94 184 LYS A CA 1
ATOM 1584 C C . LYS A 1 184 ? -4.696 -12.275 20.785 1.00 87.94 184 LYS A C 1
ATOM 1586 O O . LYS A 1 184 ? -3.743 -12.685 21.440 1.00 87.94 184 LYS A O 1
ATOM 1591 N N . TRP A 1 185 ? -5.055 -11.000 20.745 1.00 90.56 185 TRP A N 1
ATOM 1592 C CA . TRP A 1 185 ? -4.324 -9.927 21.410 1.00 90.56 185 TRP A CA 1
ATOM 1593 C C . TRP A 1 185 ? -5.230 -9.026 22.242 1.00 90.56 185 TRP A C 1
ATOM 1595 O O . TRP A 1 185 ? -6.458 -9.151 22.248 1.00 90.56 185 TRP A O 1
ATOM 1605 N N . LYS A 1 186 ? -4.603 -8.142 23.021 1.00 88.31 186 LYS A N 1
ATOM 1606 C CA . LYS A 1 186 ? -5.306 -7.207 23.895 1.00 88.31 186 LYS A CA 1
ATOM 1607 C C . LYS A 1 186 ? -5.802 -6.017 23.066 1.00 88.31 186 LYS A C 1
ATOM 1609 O O . LYS A 1 186 ? -4.994 -5.273 22.524 1.00 88.31 186 LYS A O 1
ATOM 1614 N N . GLY A 1 187 ? -7.122 -5.846 22.982 1.00 86.88 187 GLY A N 1
ATOM 1615 C CA . GLY A 1 187 ? -7.743 -4.638 22.424 1.00 86.88 187 GLY A CA 1
ATOM 1616 C C . GLY A 1 187 ? -7.649 -3.435 23.369 1.00 86.88 187 GLY A C 1
ATOM 1617 O O . GLY A 1 187 ? -7.041 -3.510 24.440 1.00 86.88 187 GLY A O 1
ATOM 1618 N N . THR A 1 188 ? -8.305 -2.331 23.018 1.00 89.19 188 THR A N 1
ATOM 1619 C CA . THR A 1 188 ? 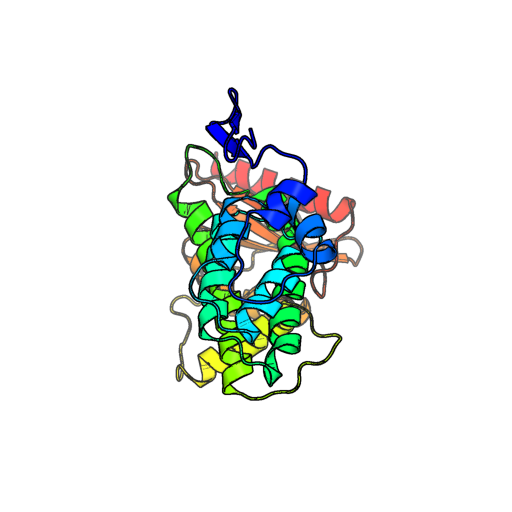-8.276 -1.089 23.820 1.00 89.19 188 THR A CA 1
ATOM 1620 C C . THR A 1 188 ? -9.012 -1.203 25.158 1.00 89.19 188 THR A C 1
ATOM 1622 O O . THR A 1 188 ? -8.807 -0.384 26.050 1.00 89.19 188 THR A O 1
ATOM 1625 N N . GLY A 1 189 ? -9.878 -2.212 25.308 1.00 88.62 189 GLY A N 1
ATOM 1626 C CA . GLY A 1 189 ? -10.763 -2.374 26.464 1.00 88.62 189 GLY A CA 1
ATOM 1627 C C . GLY A 1 189 ? -12.050 -1.543 26.386 1.00 88.62 189 GLY A C 1
ATOM 1628 O O . GLY A 1 189 ? -12.881 -1.629 27.290 1.00 88.62 189 GLY A O 1
ATOM 1629 N N . ILE A 1 190 ? -12.251 -0.773 25.312 1.00 91.75 190 ILE A N 1
ATOM 1630 C CA . ILE A 1 190 ? -13.482 -0.015 25.086 1.00 91.75 190 ILE A CA 1
ATOM 1631 C C . ILE A 1 190 ? -14.642 -0.967 24.776 1.00 91.75 190 ILE A C 1
ATOM 1633 O O . ILE A 1 190 ? -14.557 -1.841 23.914 1.00 91.75 190 ILE A O 1
ATOM 1637 N N . ASN A 1 191 ? -15.776 -0.757 25.448 1.00 91.44 191 ASN A N 1
ATOM 1638 C CA . ASN A 1 191 ? -17.013 -1.465 25.135 1.00 91.44 191 ASN A CA 1
ATOM 1639 C C . ASN A 1 191 ? -17.745 -0.777 23.972 1.00 91.44 191 ASN A C 1
ATOM 1641 O O . ASN A 1 191 ? -18.700 -0.025 24.186 1.00 91.44 191 ASN A O 1
ATOM 1645 N N . TRP A 1 192 ? -17.293 -1.040 22.744 1.00 93.06 192 TRP A N 1
ATOM 1646 C CA . TRP A 1 192 ? -17.886 -0.456 21.538 1.00 93.06 192 TRP A CA 1
ATOM 1647 C C . TRP A 1 192 ? -19.369 -0.769 21.394 1.00 93.06 192 TRP A C 1
ATOM 1649 O O . TRP A 1 192 ? -20.125 0.125 21.053 1.00 93.06 192 TRP A O 1
ATOM 1659 N N . GLN A 1 193 ? -19.831 -1.955 21.796 1.00 89.25 193 GLN A N 1
ATOM 1660 C CA . GLN A 1 193 ? -21.254 -2.314 21.741 1.00 89.25 193 GLN A CA 1
ATOM 1661 C C . GLN A 1 193 ? -22.170 -1.340 22.506 1.00 89.25 193 GLN A C 1
ATOM 1663 O O . GLN A 1 193 ? -23.332 -1.181 22.143 1.00 89.25 193 GLN A O 1
ATOM 1668 N N . LYS A 1 194 ? -21.661 -0.662 23.547 1.00 89.81 194 LYS A N 1
ATOM 1669 C CA . LYS A 1 194 ? -22.407 0.368 24.293 1.00 89.81 194 LYS A CA 1
ATOM 1670 C C . LYS A 1 194 ? -22.284 1.778 23.709 1.00 89.81 194 LYS A C 1
ATOM 1672 O O . LYS A 1 194 ? -23.134 2.612 23.998 1.00 89.81 194 LYS A O 1
ATOM 1677 N N . ILE A 1 195 ? -21.216 2.058 22.966 1.00 91.44 195 ILE A N 1
ATOM 1678 C CA . ILE A 1 195 ? -20.905 3.395 22.436 1.00 91.44 195 ILE A CA 1
ATOM 1679 C C . ILE A 1 195 ? -21.401 3.526 20.993 1.00 91.44 195 ILE A C 1
ATOM 1681 O O . ILE A 1 195 ? -22.064 4.497 20.647 1.00 91.44 195 ILE A O 1
ATOM 1685 N N . ASP A 1 196 ? -21.058 2.547 20.163 1.00 91.81 196 ASP A N 1
ATOM 1686 C CA . ASP A 1 196 ? -21.398 2.435 18.751 1.00 91.81 196 ASP A CA 1
ATOM 1687 C C . ASP A 1 196 ? -21.321 0.950 18.349 1.00 91.81 196 ASP A C 1
ATOM 1689 O O . ASP A 1 196 ? -20.240 0.398 18.131 1.00 91.81 196 ASP A O 1
ATOM 1693 N N . ASN A 1 197 ? -22.479 0.291 18.259 1.00 90.56 197 ASN A N 1
ATOM 1694 C CA . ASN A 1 197 ? -22.588 -1.132 17.915 1.00 90.56 197 ASN A CA 1
ATOM 1695 C C . ASN A 1 197 ? -22.108 -1.467 16.490 1.00 90.56 197 ASN A C 1
ATOM 1697 O O . ASN A 1 197 ? -21.971 -2.640 16.148 1.00 90.56 197 ASN A O 1
ATOM 1701 N N . CYS A 1 198 ? -21.842 -0.452 15.668 1.00 93.19 198 CYS A N 1
ATOM 1702 C CA . CYS A 1 198 ? -21.309 -0.602 14.323 1.00 93.19 198 CYS A CA 1
ATOM 1703 C C . CYS A 1 198 ? -19.774 -0.500 14.281 1.00 93.19 198 CYS A C 1
ATOM 1705 O O . CYS A 1 198 ? -19.199 -0.413 13.194 1.00 93.19 198 CYS A O 1
ATOM 1707 N N . VAL A 1 199 ? -19.106 -0.476 15.439 1.00 95.88 199 VAL A N 1
ATOM 1708 C CA . VAL A 1 199 ? -17.646 -0.463 15.573 1.00 95.88 199 VAL A CA 1
ATOM 1709 C C . VAL A 1 199 ? -17.197 -1.747 16.261 1.00 95.88 199 VAL A C 1
ATOM 1711 O O . VAL A 1 199 ? -17.680 -2.086 17.340 1.00 95.88 199 VAL A O 1
ATOM 1714 N N . ASN A 1 200 ? -16.255 -2.462 15.648 1.00 95.12 200 ASN A N 1
ATOM 1715 C CA . ASN A 1 200 ? -15.719 -3.699 16.203 1.00 95.12 200 ASN A CA 1
ATOM 1716 C C . ASN A 1 200 ? -14.196 -3.758 16.064 1.00 95.12 200 ASN A C 1
ATOM 1718 O O . ASN A 1 200 ? -13.664 -3.687 14.957 1.00 95.12 200 ASN A O 1
ATOM 1722 N N . GLU A 1 201 ? -13.490 -3.915 17.182 1.00 94.56 201 GLU A N 1
ATOM 1723 C CA . GLU A 1 201 ? -12.045 -4.146 17.164 1.00 94.56 201 GLU A CA 1
ATOM 1724 C C . GLU A 1 201 ? -11.738 -5.575 16.722 1.00 94.56 201 GLU A C 1
ATOM 1726 O O . GLU A 1 201 ? -12.292 -6.546 17.242 1.00 94.56 201 GLU A O 1
ATOM 1731 N N . LEU A 1 202 ? -10.806 -5.708 15.784 1.00 93.44 202 LEU A N 1
ATOM 1732 C CA . LEU A 1 202 ? -10.350 -6.999 15.295 1.00 93.44 202 LEU A CA 1
ATOM 1733 C C . LEU A 1 202 ? -9.237 -7.476 16.230 1.00 93.44 202 LEU A C 1
ATOM 1735 O O . LEU A 1 202 ? -8.080 -7.097 16.068 1.00 93.44 202 LEU A O 1
ATOM 1739 N N . ILE A 1 203 ? -9.609 -8.237 17.265 1.00 93.19 203 ILE A N 1
ATOM 1740 C CA . ILE A 1 203 ? -8.689 -8.673 18.336 1.00 93.19 203 ILE A CA 1
ATOM 1741 C C . ILE A 1 203 ? -8.179 -10.113 18.198 1.00 93.19 203 ILE A C 1
ATOM 1743 O O . ILE A 1 203 ? -7.434 -10.596 19.053 1.00 93.19 203 ILE A O 1
ATOM 1747 N N . THR A 1 204 ? -8.614 -10.822 17.159 1.00 88.50 204 THR A N 1
ATOM 1748 C CA . THR A 1 204 ? -8.185 -12.188 16.852 1.00 88.50 204 THR A CA 1
ATOM 1749 C C . THR A 1 204 ? -7.671 -12.273 15.427 1.00 88.50 204 THR A C 1
ATOM 1751 O O . THR A 1 204 ? -8.116 -11.531 14.547 1.00 88.50 204 THR A O 1
ATOM 1754 N N . PHE A 1 205 ? -6.755 -13.211 15.196 1.00 82.19 205 PHE A N 1
ATOM 1755 C CA . PHE A 1 205 ? -6.237 -13.501 13.865 1.00 82.19 205 PHE A CA 1
ATOM 1756 C C . PHE A 1 205 ? -7.369 -13.871 12.899 1.00 82.19 205 PHE A C 1
ATOM 1758 O O . PHE A 1 205 ? -7.449 -13.308 11.813 1.00 82.19 205 PHE A O 1
ATOM 1765 N N . ASP A 1 206 ? -8.305 -14.719 13.334 1.00 81.31 206 ASP A N 1
ATOM 1766 C CA . ASP A 1 206 ? -9.446 -15.133 12.513 1.00 81.31 206 ASP A CA 1
ATOM 1767 C C . ASP A 1 206 ? -10.354 -13.960 12.130 1.00 81.31 206 ASP A C 1
ATOM 1769 O O . ASP A 1 206 ? -10.743 -13.851 10.971 1.00 81.31 206 ASP A O 1
ATOM 1773 N N . ALA A 1 207 ? -10.645 -13.039 13.060 1.00 86.69 207 ALA A N 1
ATOM 1774 C CA . ALA A 1 207 ? -11.449 -11.853 12.756 1.00 86.69 207 ALA A CA 1
ATOM 1775 C C . ALA A 1 207 ? -10.731 -10.928 11.765 1.00 86.69 207 ALA A C 1
ATOM 1777 O O . ALA A 1 207 ? -11.359 -10.362 10.874 1.00 86.69 207 ALA A O 1
ATOM 1778 N N . LEU A 1 208 ? -9.407 -10.799 11.891 1.00 84.31 208 LEU A N 1
ATOM 1779 C CA . LEU A 1 208 ? -8.585 -10.033 10.961 1.00 84.31 208 LEU A CA 1
ATOM 1780 C C . LEU A 1 208 ? -8.556 -10.688 9.568 1.00 84.31 208 LEU A C 1
ATOM 1782 O O . LEU A 1 208 ? -8.668 -9.998 8.558 1.00 84.31 208 LEU A O 1
ATOM 1786 N N . CYS A 1 209 ? -8.455 -12.016 9.494 1.00 78.62 209 CYS A N 1
ATOM 1787 C CA . CYS A 1 209 ? -8.540 -12.766 8.243 1.00 78.62 209 CYS A CA 1
ATOM 1788 C C . CYS A 1 209 ? -9.922 -12.661 7.593 1.00 78.62 209 CYS A C 1
ATOM 1790 O O . CYS A 1 209 ? -9.998 -12.436 6.386 1.00 78.62 209 CYS A O 1
ATOM 1792 N N . GLN A 1 210 ? -10.993 -12.792 8.375 1.00 80.12 210 GLN A N 1
ATOM 1793 C CA . GLN A 1 210 ? -12.366 -12.659 7.898 1.00 80.12 210 GLN A CA 1
ATOM 1794 C C . GLN A 1 210 ? -12.626 -11.251 7.360 1.00 80.12 210 GLN A C 1
ATOM 1796 O O . GLN A 1 210 ? -13.122 -11.117 6.244 1.00 80.12 210 GLN A O 1
ATOM 1801 N N . GLU A 1 211 ? -12.211 -10.211 8.092 1.00 86.81 211 GLU A N 1
ATOM 1802 C CA . GLU A 1 211 ? -12.271 -8.830 7.607 1.00 86.81 211 GLU A CA 1
ATOM 1803 C C . GLU A 1 211 ? -11.569 -8.715 6.254 1.00 86.81 211 GLU A C 1
ATOM 1805 O O . GLU A 1 211 ? -12.123 -8.162 5.309 1.00 86.81 211 GLU A O 1
ATOM 1810 N N . GLY A 1 212 ? -10.370 -9.287 6.126 1.00 73.81 212 GLY A N 1
ATOM 1811 C CA . GLY A 1 212 ? -9.618 -9.199 4.883 1.00 73.81 212 GLY A CA 1
ATOM 1812 C C . GLY A 1 212 ? -10.243 -9.944 3.707 1.00 73.81 212 GLY A C 1
ATOM 1813 O O . GLY A 1 212 ? -10.146 -9.488 2.566 1.00 73.81 212 GLY A O 1
ATOM 1814 N N . GLN A 1 213 ? -10.917 -11.063 3.970 1.00 71.31 213 GLN A N 1
ATOM 1815 C CA . GLN A 1 213 ? -11.683 -11.788 2.959 1.00 71.31 213 GLN A CA 1
ATOM 1816 C C . GLN A 1 213 ? -12.905 -10.985 2.510 1.00 71.31 213 GLN A C 1
ATOM 1818 O O . GLN A 1 213 ? -13.082 -10.759 1.316 1.00 71.31 213 GLN A O 1
ATOM 1823 N N . GLU A 1 214 ? -13.721 -10.521 3.453 1.00 81.62 214 GLU A N 1
ATOM 1824 C CA . GLU A 1 214 ? -14.974 -9.822 3.159 1.00 81.62 214 GLU A CA 1
ATOM 1825 C C . GLU A 1 214 ? -14.748 -8.438 2.548 1.00 81.62 214 GLU A C 1
ATOM 1827 O O . GLU A 1 214 ? -15.500 -7.996 1.681 1.00 81.62 214 GLU A O 1
ATOM 1832 N N . MET A 1 215 ? -13.704 -7.744 2.992 1.00 80.38 215 MET A N 1
ATOM 1833 C CA . MET A 1 215 ? -13.330 -6.442 2.457 1.00 80.38 215 MET A CA 1
ATOM 1834 C C . MET A 1 215 ? -12.448 -6.552 1.213 1.00 80.38 215 MET A C 1
ATOM 1836 O O . MET A 1 215 ? -12.096 -5.530 0.621 1.00 80.38 215 MET A O 1
ATOM 1840 N N . GLU A 1 216 ? -12.087 -7.773 0.803 1.00 68.81 216 GLU A N 1
ATOM 1841 C CA . GLU A 1 216 ? -11.160 -8.063 -0.293 1.00 68.81 216 GLU A CA 1
ATOM 1842 C C . GLU A 1 216 ? -9.870 -7.225 -0.209 1.00 68.81 216 GLU A C 1
ATOM 1844 O O . GLU A 1 216 ? -9.318 -6.757 -1.213 1.00 68.81 216 GLU A O 1
ATOM 1849 N N . HIS A 1 217 ? -9.396 -6.991 1.015 1.00 65.56 217 HIS A N 1
ATOM 1850 C CA . HIS A 1 217 ? -8.142 -6.312 1.256 1.00 65.56 217 HIS A CA 1
ATOM 1851 C C . HIS A 1 217 ? -7.338 -6.966 2.353 1.00 65.56 217 HIS A C 1
ATOM 1853 O O . HIS A 1 217 ? -7.789 -7.756 3.167 1.00 65.56 217 HIS A O 1
ATOM 1859 N N . CYS A 1 218 ? -6.064 -6.673 2.329 1.00 65.38 218 CYS A N 1
ATOM 1860 C CA . CYS A 1 218 ? -5.094 -7.537 2.931 1.00 65.38 218 CYS A CA 1
ATOM 1861 C C . CYS A 1 218 ? -4.809 -6.920 4.316 1.00 65.38 218 CYS A C 1
ATOM 1863 O O . CYS A 1 218 ? -4.193 -5.870 4.435 1.00 65.38 218 CYS A O 1
ATOM 1865 N N . VAL A 1 219 ? -5.435 -7.467 5.363 1.00 57.44 219 VAL A N 1
ATOM 1866 C CA . VAL A 1 219 ? -5.303 -6.984 6.759 1.00 57.44 219 VAL A CA 1
ATOM 1867 C C . VAL A 1 219 ? -4.605 -7.987 7.666 1.00 57.44 219 VAL A C 1
ATOM 1869 O O . VAL A 1 219 ? -4.126 -7.609 8.729 1.00 57.44 219 VAL A O 1
ATOM 1872 N N . ALA A 1 220 ? -4.472 -9.243 7.236 1.00 60.31 220 ALA A N 1
ATOM 1873 C CA . ALA A 1 220 ? -3.866 -10.307 8.034 1.00 60.31 220 ALA A CA 1
ATOM 1874 C C . ALA A 1 220 ? -2.391 -10.039 8.410 1.00 60.31 220 ALA A C 1
ATOM 1876 O O . ALA A 1 220 ? -1.960 -10.466 9.476 1.00 60.31 220 ALA A O 1
ATOM 1877 N N . SER A 1 221 ? -1.631 -9.271 7.612 1.00 63.53 221 SER A N 1
ATOM 1878 C CA . SER A 1 221 ? -0.245 -8.880 7.947 1.00 63.53 221 SER A CA 1
ATOM 1879 C C . SER A 1 221 ? -0.131 -8.009 9.183 1.00 63.53 221 SER A C 1
ATOM 1881 O O . SER A 1 221 ? 0.962 -7.862 9.716 1.00 63.53 221 SER A O 1
ATOM 1883 N N . TYR A 1 222 ? -1.221 -7.377 9.617 1.00 71.88 222 TYR A N 1
ATOM 1884 C CA . TYR A 1 222 ? -1.181 -6.546 10.811 1.00 71.88 222 TYR A CA 1
ATOM 1885 C C . TYR A 1 222 ? -1.219 -7.381 12.090 1.00 71.88 222 TYR A C 1
ATOM 1887 O O . TYR A 1 222 ? -1.053 -6.806 13.156 1.00 71.88 222 TYR A O 1
ATOM 1895 N N . ALA A 1 223 ? -1.395 -8.708 12.014 1.00 77.19 223 ALA A N 1
ATOM 1896 C CA . ALA A 1 223 ? -1.545 -9.578 13.179 1.00 77.19 223 ALA A CA 1
ATOM 1897 C C . ALA A 1 223 ? -0.430 -9.400 14.218 1.00 77.19 223 ALA A C 1
ATOM 1899 O O . ALA A 1 223 ? -0.733 -9.194 15.389 1.00 77.19 223 ALA A O 1
ATOM 1900 N N . ASP A 1 224 ? 0.838 -9.396 13.797 1.00 75.25 224 ASP A N 1
ATOM 1901 C CA . ASP A 1 224 ? 1.968 -9.239 14.722 1.00 75.25 224 ASP A CA 1
ATOM 1902 C C . ASP A 1 224 ? 1.986 -7.854 15.381 1.00 75.25 224 ASP A C 1
ATOM 1904 O O . ASP A 1 224 ? 2.288 -7.726 16.566 1.00 75.25 224 ASP A O 1
ATOM 1908 N N 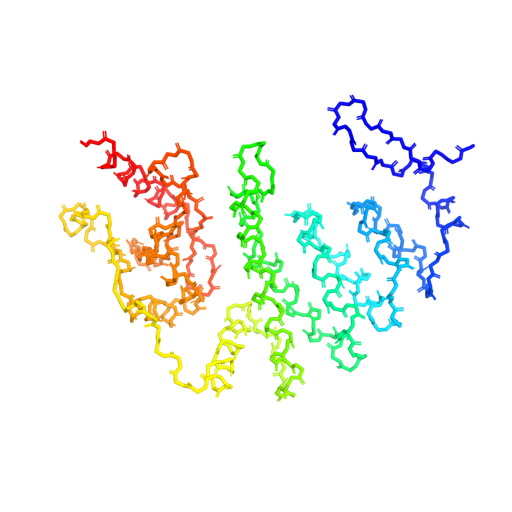. TRP A 1 225 ? 1.604 -6.805 14.649 1.00 77.81 225 TRP A N 1
ATOM 1909 C CA . TRP A 1 225 ? 1.553 -5.444 15.191 1.00 77.81 225 TRP A CA 1
ATOM 1910 C C . TRP A 1 225 ? 0.339 -5.204 16.068 1.00 77.81 225 TRP A C 1
ATOM 1912 O O . TRP A 1 225 ? 0.419 -4.480 17.056 1.00 77.81 225 TRP A O 1
ATOM 1922 N N . CYS A 1 226 ? -0.782 -5.824 15.731 1.00 85.94 226 CYS A N 1
ATOM 1923 C CA . CYS A 1 226 ? -1.938 -5.866 16.596 1.00 85.94 226 CYS A CA 1
ATOM 1924 C C . CYS A 1 226 ? -1.607 -6.630 17.888 1.00 85.94 226 CYS A C 1
ATOM 1926 O O . CYS A 1 226 ? -1.941 -6.169 18.979 1.00 85.94 226 CYS A O 1
ATOM 1928 N N . ALA A 1 227 ? -0.856 -7.732 17.785 1.00 84.31 227 ALA A N 1
ATOM 1929 C CA . ALA A 1 227 ? -0.373 -8.504 18.923 1.00 84.31 227 ALA A CA 1
ATOM 1930 C C . ALA A 1 227 ? 0.570 -7.721 19.836 1.00 84.31 227 ALA A C 1
ATOM 1932 O O . ALA A 1 227 ? 0.439 -7.800 21.058 1.00 84.31 227 ALA A O 1
ATOM 1933 N N . SER A 1 228 ? 1.468 -6.920 19.266 1.00 81.19 228 SER A N 1
ATOM 1934 C CA . SER A 1 228 ? 2.370 -6.061 20.033 1.00 81.19 228 SER A CA 1
ATOM 1935 C C . SER A 1 228 ? 1.728 -4.748 20.509 1.00 81.19 228 SER A C 1
ATOM 1937 O O . SER A 1 228 ? 2.387 -3.971 21.196 1.00 81.19 228 SER A O 1
ATOM 1939 N N . GLY A 1 229 ? 0.464 -4.471 20.160 1.00 85.44 229 GLY A N 1
ATOM 1940 C CA . GLY A 1 229 ? -0.218 -3.206 20.478 1.00 85.44 229 GLY A CA 1
ATOM 1941 C C . GLY A 1 229 ? 0.298 -2.005 19.678 1.00 85.44 229 GLY A C 1
ATOM 1942 O O . GLY A 1 229 ? 0.076 -0.853 20.041 1.00 85.44 229 GLY A O 1
ATOM 1943 N N . GLU A 1 230 ? 1.015 -2.261 18.589 1.00 85.06 230 GLU A N 1
ATOM 1944 C CA . GLU A 1 230 ? 1.571 -1.243 17.704 1.00 85.06 230 GLU A CA 1
ATOM 1945 C C . GLU A 1 230 ? 0.601 -0.836 16.586 1.00 85.06 230 GLU A C 1
ATOM 1947 O O . GLU A 1 230 ? 0.764 0.225 15.973 1.00 85.06 230 GLU A O 1
ATOM 1952 N N . TYR A 1 231 ? -0.435 -1.639 16.356 1.00 89.19 231 TYR A N 1
ATOM 1953 C CA . TYR A 1 231 ? -1.509 -1.357 15.415 1.00 89.19 231 TYR A CA 1
ATOM 1954 C C . TYR A 1 231 ? -2.866 -1.738 16.003 1.00 89.19 231 TYR A C 1
ATOM 1956 O O . TYR A 1 231 ? -2.970 -2.683 16.778 1.00 89.19 231 TYR A O 1
ATOM 1964 N N . ILE A 1 232 ? -3.918 -1.024 15.616 1.00 92.50 232 ILE A N 1
ATOM 1965 C CA . ILE A 1 232 ? -5.301 -1.426 15.872 1.00 92.50 232 ILE A CA 1
ATOM 1966 C C . ILE A 1 232 ? -6.033 -1.442 14.537 1.00 92.50 232 ILE A C 1
ATOM 1968 O O . ILE A 1 232 ? -6.090 -0.428 13.838 1.00 92.50 232 ILE A O 1
ATOM 1972 N N . ALA A 1 233 ? -6.621 -2.590 14.215 1.00 92.94 233 ALA A N 1
ATOM 1973 C CA . ALA A 1 233 ? -7.543 -2.746 13.103 1.00 92.94 233 ALA A CA 1
ATOM 1974 C C . ALA A 1 233 ? -8.985 -2.800 13.629 1.00 92.94 233 ALA A C 1
ATOM 1976 O O . ALA A 1 233 ? -9.285 -3.512 14.590 1.00 92.94 233 ALA A O 1
ATOM 1977 N N . ILE A 1 234 ? -9.874 -2.023 13.014 1.00 95.38 234 ILE A N 1
ATOM 1978 C CA . ILE A 1 234 ? -11.260 -1.846 13.454 1.00 95.38 234 ILE A CA 1
ATOM 1979 C C . ILE A 1 234 ? -12.186 -1.956 12.245 1.00 95.38 234 ILE A C 1
ATOM 1981 O O . ILE A 1 234 ? -12.028 -1.206 11.284 1.00 95.38 234 ILE A O 1
ATOM 1985 N N . SER A 1 235 ? -13.178 -2.840 12.312 1.00 95.75 235 SER A N 1
ATOM 1986 C CA . SER A 1 235 ? -14.294 -2.870 11.363 1.00 95.75 235 SER A CA 1
ATOM 1987 C C . SER A 1 235 ? -15.309 -1.793 11.734 1.00 95.75 235 SER A C 1
ATOM 1989 O O . SER A 1 235 ? -15.729 -1.693 12.891 1.00 95.75 235 SER A O 1
ATOM 1991 N N . VAL A 1 236 ? -15.719 -0.995 10.751 1.00 96.62 236 VAL A N 1
ATOM 1992 C CA . VAL A 1 236 ? -16.673 0.104 10.913 1.00 96.62 236 VAL A CA 1
ATOM 1993 C C . VAL A 1 236 ? -17.787 -0.020 9.878 1.00 96.62 236 VAL A C 1
ATOM 1995 O O . VAL A 1 236 ? -17.530 -0.094 8.677 1.00 96.62 236 VAL A O 1
ATOM 1998 N N . LEU A 1 237 ? -19.033 0.014 10.345 1.00 95.44 237 LEU A N 1
ATOM 1999 C CA . LEU A 1 237 ? -20.234 0.097 9.516 1.00 95.44 237 LEU A CA 1
ATOM 2000 C C . LEU A 1 237 ? -20.946 1.442 9.758 1.00 95.44 237 LEU A C 1
ATOM 2002 O O . LEU A 1 237 ? -21.018 1.941 10.888 1.00 95.44 237 LEU A O 1
ATOM 2006 N N . MET A 1 238 ? -21.436 2.077 8.697 1.00 93.38 238 MET A N 1
ATOM 2007 C CA . MET A 1 238 ? -22.218 3.316 8.771 1.00 93.38 238 MET A CA 1
ATOM 2008 C C . MET A 1 238 ? -23.026 3.483 7.485 1.00 93.38 238 MET A C 1
ATOM 2010 O O . MET A 1 238 ? -22.442 3.465 6.411 1.00 93.38 238 MET A O 1
ATOM 2014 N N . ASP A 1 239 ? -24.345 3.657 7.580 1.00 86.88 239 ASP A N 1
ATOM 2015 C CA . ASP A 1 239 ? -25.226 3.936 6.432 1.00 86.88 239 ASP A CA 1
ATOM 2016 C C . ASP A 1 239 ? -25.024 2.982 5.231 1.00 86.88 239 ASP A C 1
ATOM 2018 O O . ASP A 1 239 ? -24.937 3.411 4.083 1.00 86.88 239 ASP A O 1
ATOM 2022 N N . ASN A 1 240 ? -24.918 1.672 5.502 1.00 86.50 240 ASN A N 1
ATOM 2023 C CA . ASN A 1 240 ? -24.595 0.601 4.538 1.00 86.50 240 ASN A CA 1
ATOM 2024 C C . ASN A 1 240 ? -23.207 0.686 3.878 1.00 86.50 240 ASN A C 1
ATOM 2026 O O . ASN A 1 240 ? -22.874 -0.135 3.025 1.00 86.50 240 ASN A O 1
ATOM 2030 N N . GLU A 1 241 ? -22.370 1.632 4.287 1.00 91.56 241 GLU A N 1
ATOM 2031 C CA . GLU A 1 241 ? -20.962 1.674 3.935 1.00 91.56 241 GLU A CA 1
ATOM 2032 C C . GLU A 1 241 ? -20.151 0.920 4.991 1.00 91.56 241 GLU A C 1
ATOM 2034 O O . GLU A 1 241 ? -20.245 1.198 6.191 1.00 91.56 241 GLU A O 1
ATOM 2039 N N . ARG A 1 242 ? -19.331 -0.032 4.543 1.00 93.25 242 ARG A N 1
ATOM 2040 C CA . ARG A 1 242 ? -18.388 -0.754 5.396 1.00 93.25 242 ARG A CA 1
ATOM 2041 C C . ARG A 1 242 ? -16.962 -0.319 5.099 1.00 93.25 242 ARG A C 1
ATOM 2043 O O . ARG A 1 242 ? -16.591 -0.146 3.937 1.00 93.25 242 ARG A O 1
ATOM 2050 N N . ALA A 1 243 ? -16.169 -0.169 6.151 1.00 93.88 243 ALA A N 1
ATOM 2051 C CA . ALA A 1 243 ? -14.771 0.199 6.062 1.00 93.88 243 ALA A CA 1
ATOM 2052 C C . ALA A 1 243 ? -13.942 -0.444 7.172 1.00 93.88 243 ALA A C 1
ATOM 2054 O O . ALA A 1 243 ? -14.411 -0.589 8.299 1.00 93.88 243 ALA A O 1
ATOM 2055 N N . THR A 1 244 ? -12.674 -0.711 6.881 1.00 93.44 244 THR A N 1
ATOM 2056 C CA . THR A 1 244 ? -11.683 -1.043 7.898 1.00 93.44 244 THR A CA 1
ATOM 2057 C C . THR A 1 244 ? -10.856 0.194 8.211 1.00 93.44 244 THR A C 1
ATOM 2059 O O . THR A 1 244 ? -10.283 0.835 7.323 1.00 93.44 244 THR A O 1
ATOM 2062 N N . LEU A 1 245 ? -10.806 0.546 9.489 1.00 94.38 245 LEU A N 1
ATOM 2063 C CA . LEU A 1 245 ? -9.971 1.598 10.044 1.00 94.38 245 LEU A CA 1
ATOM 2064 C C . LEU A 1 245 ? -8.694 0.978 10.610 1.00 94.38 245 LEU A C 1
ATOM 2066 O O . LEU A 1 245 ? -8.741 0.079 11.446 1.00 94.38 245 LEU A O 1
ATOM 2070 N N . GLY A 1 246 ? -7.562 1.505 10.167 1.00 92.12 246 GLY A N 1
ATOM 2071 C CA . GLY A 1 246 ? -6.242 1.179 10.674 1.00 92.12 246 GLY A CA 1
ATOM 2072 C C . GLY A 1 246 ? -5.666 2.332 11.484 1.00 92.12 246 GLY A C 1
ATOM 2073 O O . GLY A 1 246 ? -5.674 3.479 11.022 1.00 92.12 246 GLY A O 1
ATOM 2074 N N . LEU A 1 247 ? -5.158 2.037 12.678 1.00 92.75 247 LEU A N 1
ATOM 2075 C CA . LEU A 1 247 ? -4.544 3.008 13.578 1.00 92.75 247 LEU A CA 1
ATOM 2076 C C . LEU A 1 247 ? -3.161 2.525 14.011 1.00 92.75 247 LEU A C 1
ATOM 2078 O O . LEU A 1 247 ? -3.027 1.422 14.526 1.00 92.75 247 LEU A O 1
ATOM 2082 N N . SER A 1 248 ? -2.149 3.376 13.879 1.00 89.81 248 SER A N 1
ATOM 2083 C CA . SER A 1 248 ? -0.776 3.067 14.302 1.00 89.81 248 SER A CA 1
ATOM 2084 C C . SER A 1 248 ? -0.482 3.733 15.642 1.00 89.81 248 SER A C 1
ATOM 2086 O O . SER A 1 248 ? -0.858 4.888 15.842 1.00 89.81 248 SER A O 1
ATOM 2088 N N . ARG A 1 249 ? 0.185 3.049 16.574 1.00 85.94 249 ARG A N 1
ATOM 2089 C CA . ARG A 1 249 ? 0.615 3.668 17.839 1.00 85.94 249 ARG A CA 1
ATOM 2090 C C . ARG A 1 249 ? 1.706 4.718 17.581 1.00 85.94 249 ARG A C 1
ATOM 2092 O O . ARG A 1 249 ? 2.483 4.606 16.632 1.00 85.94 249 ARG A O 1
ATOM 2099 N N . LYS A 1 250 ? 1.748 5.774 18.393 1.00 83.00 250 LYS A N 1
ATOM 2100 C CA . LYS A 1 250 ? 2.824 6.773 18.368 1.00 83.00 250 LYS A CA 1
ATOM 2101 C C . LYS A 1 250 ? 4.009 6.272 19.190 1.00 83.00 250 LYS A C 1
ATOM 2103 O O . LYS A 1 250 ? 3.835 5.607 20.198 1.00 83.00 250 LYS A O 1
ATOM 2108 N N . GLU A 1 251 ? 5.227 6.596 18.771 1.00 63.56 251 GLU A N 1
ATOM 2109 C CA . GLU A 1 251 ? 6.452 6.084 19.415 1.00 63.56 251 GLU A CA 1
ATOM 2110 C C . GLU A 1 251 ? 6.677 6.669 20.825 1.00 63.56 251 GLU A C 1
ATOM 2112 O O . GLU A 1 251 ? 7.186 5.980 21.702 1.00 63.56 251 GLU A O 1
ATOM 2117 N N . HIS A 1 252 ? 6.231 7.909 21.065 1.00 67.06 252 HIS A N 1
ATOM 2118 C CA . HIS A 1 252 ? 6.522 8.681 22.289 1.00 67.06 252 HIS A CA 1
ATOM 2119 C C . HIS A 1 252 ? 5.333 8.852 23.243 1.00 67.06 252 HIS A C 1
ATOM 2121 O O . HIS A 1 252 ? 5.439 9.544 24.251 1.00 67.06 252 HIS A O 1
ATOM 2127 N N . ASP A 1 253 ? 4.181 8.274 22.913 1.00 71.31 253 ASP A N 1
ATOM 2128 C CA . ASP A 1 253 ? 2.959 8.361 23.712 1.00 71.31 253 ASP A CA 1
ATOM 2129 C C . ASP A 1 253 ? 2.197 7.038 23.577 1.00 71.31 253 ASP A C 1
ATOM 2131 O O . ASP A 1 253 ? 2.274 6.357 22.557 1.00 71.31 253 ASP A O 1
ATOM 2135 N N . LEU A 1 254 ? 1.418 6.670 24.587 1.00 82.50 254 LEU A N 1
ATOM 2136 C CA . LEU A 1 254 ? 0.520 5.516 24.532 1.00 82.50 254 LEU A CA 1
ATOM 2137 C C . LEU A 1 254 ? -0.656 5.735 23.561 1.00 82.50 254 LEU A C 1
ATOM 2139 O O . LEU A 1 254 ? -1.503 4.860 23.438 1.00 82.50 254 LEU A O 1
ATOM 2143 N N . THR A 1 255 ? -0.714 6.874 22.861 1.00 89.19 255 THR A N 1
ATOM 2144 C CA . THR A 1 255 ? -1.775 7.220 21.912 1.00 89.19 255 THR A CA 1
ATOM 2145 C C . THR A 1 255 ? -1.518 6.719 20.492 1.00 89.19 255 THR A C 1
ATOM 2147 O O . THR A 1 255 ? -0.393 6.463 20.070 1.00 89.19 255 THR A O 1
ATOM 2150 N N . TYR A 1 256 ? -2.594 6.623 19.721 1.00 91.81 256 TYR A N 1
ATOM 2151 C CA . TYR A 1 256 ? -2.611 6.195 18.330 1.00 91.81 256 TYR A CA 1
ATOM 2152 C C . TYR A 1 256 ? -2.749 7.382 17.368 1.00 91.81 256 TYR A C 1
ATOM 2154 O O . TYR A 1 256 ? -3.135 8.500 17.739 1.00 91.81 256 TYR A O 1
ATOM 2162 N N . GLN A 1 257 ? -2.444 7.136 16.099 1.00 90.75 257 GLN A N 1
ATOM 2163 C CA . GLN A 1 257 ? -2.657 8.041 14.979 1.00 90.75 257 GLN A CA 1
ATOM 2164 C C . GLN A 1 257 ? -3.421 7.350 13.850 1.00 90.75 257 GLN A C 1
ATOM 2166 O O . GLN A 1 257 ? -3.393 6.129 13.711 1.00 90.75 257 GLN A O 1
ATOM 2171 N N . PHE A 1 258 ? -4.105 8.156 13.042 1.00 90.06 258 PHE A N 1
ATOM 2172 C CA . PHE A 1 258 ? -4.877 7.674 11.905 1.00 90.06 258 PHE A CA 1
ATOM 2173 C C . PHE A 1 258 ? -3.926 7.201 10.805 1.00 90.06 258 PHE A C 1
ATOM 2175 O O . PHE A 1 258 ? -3.199 8.018 10.241 1.00 90.06 258 PHE A O 1
ATOM 2182 N N . ASP A 1 259 ? -3.938 5.905 10.505 1.00 85.31 259 ASP A N 1
ATOM 2183 C CA . ASP A 1 259 ? -3.084 5.323 9.469 1.00 85.31 259 ASP A CA 1
ATOM 2184 C C . ASP A 1 259 ? -3.828 5.280 8.134 1.00 85.31 259 ASP A C 1
ATOM 2186 O O . ASP A 1 259 ? -3.416 5.905 7.156 1.00 85.31 259 ASP A O 1
ATOM 2190 N N . GLN A 1 260 ? -4.988 4.624 8.108 1.00 87.25 260 GLN A N 1
ATOM 2191 C CA . GLN A 1 260 ? -5.797 4.486 6.902 1.00 87.25 260 GLN A CA 1
ATOM 2192 C C . GLN A 1 260 ? -7.256 4.174 7.221 1.00 87.25 260 GLN A C 1
ATOM 2194 O O . GLN A 1 260 ? -7.582 3.672 8.291 1.00 87.25 260 GLN A O 1
ATOM 2199 N N . MET A 1 261 ? -8.134 4.431 6.254 1.00 90.75 261 MET A N 1
ATOM 2200 C CA . MET A 1 261 ? -9.506 3.939 6.285 1.00 90.75 261 MET A CA 1
ATOM 2201 C C . MET A 1 261 ? -9.945 3.586 4.874 1.00 90.75 261 MET A C 1
ATOM 2203 O O . MET A 1 261 ? -9.874 4.426 3.970 1.00 90.75 261 MET A O 1
ATOM 2207 N N . ARG A 1 262 ? -10.329 2.326 4.682 1.00 88.31 262 ARG A N 1
ATOM 2208 C CA . ARG A 1 262 ? -10.524 1.726 3.362 1.00 88.31 262 ARG A CA 1
ATOM 2209 C C . ARG A 1 262 ? -11.832 0.953 3.312 1.00 88.31 262 ARG A C 1
ATOM 2211 O O . ARG A 1 262 ? -12.164 0.245 4.255 1.00 88.31 262 ARG A O 1
ATOM 2218 N N . GLY A 1 263 ? -12.568 1.128 2.220 1.00 86.62 263 GLY A N 1
ATOM 2219 C CA . GLY A 1 263 ? -13.753 0.337 1.916 1.00 86.62 263 GLY A CA 1
ATOM 2220 C C . GLY A 1 263 ? -13.384 -0.972 1.224 1.00 86.62 263 GLY A C 1
ATOM 2221 O O . GLY A 1 263 ? -12.205 -1.292 1.042 1.00 86.62 263 GLY A O 1
ATOM 2222 N N . ILE A 1 264 ? -14.409 -1.703 0.786 1.00 83.00 264 ILE A N 1
ATOM 2223 C CA . ILE A 1 264 ? -14.260 -2.947 0.020 1.00 83.00 264 ILE A CA 1
ATOM 2224 C C . ILE A 1 264 ? -13.310 -2.718 -1.170 1.00 83.00 264 ILE A C 1
ATOM 2226 O O . ILE A 1 264 ? -13.389 -1.693 -1.852 1.00 83.00 264 ILE A O 1
ATOM 2230 N N . ARG A 1 265 ? -12.380 -3.651 -1.406 1.00 72.88 265 ARG A N 1
ATOM 2231 C CA . ARG A 1 265 ? -11.319 -3.570 -2.431 1.00 72.88 265 ARG A CA 1
ATOM 2232 C C . ARG A 1 265 ? -10.439 -2.320 -2.317 1.00 72.88 265 ARG A C 1
ATOM 2234 O O . ARG A 1 265 ? -9.895 -1.849 -3.311 1.00 72.88 265 ARG A O 1
ATOM 2241 N N . ASN A 1 266 ? -10.276 -1.774 -1.113 1.00 69.75 266 ASN A N 1
ATOM 2242 C CA . ASN A 1 266 ? -9.530 -0.535 -0.833 1.00 69.75 266 ASN A CA 1
ATOM 2243 C C . ASN A 1 266 ? -10.068 0.706 -1.519 1.00 69.75 266 ASN A C 1
ATOM 2245 O O . ASN A 1 266 ? -9.337 1.681 -1.725 1.00 69.75 266 ASN A O 1
ATOM 2249 N N . GLN A 1 267 ? -11.352 0.691 -1.850 1.00 78.31 267 GLN A N 1
ATOM 2250 C CA . GLN A 1 267 ? -11.990 1.883 -2.360 1.00 78.31 267 GLN A CA 1
ATOM 2251 C C . GLN A 1 267 ? -11.925 3.006 -1.323 1.00 78.31 267 GLN A C 1
ATOM 2253 O O . GLN A 1 267 ? -11.867 2.788 -0.105 1.00 78.31 267 GLN A O 1
ATOM 2258 N N . ALA A 1 268 ? -11.882 4.234 -1.835 1.00 83.44 268 ALA A N 1
ATOM 2259 C CA . ALA A 1 268 ? -12.006 5.408 -0.996 1.00 83.44 268 ALA A CA 1
ATOM 2260 C C . ALA A 1 268 ? -13.379 5.388 -0.320 1.00 83.44 268 ALA A C 1
ATOM 2262 O O . ALA A 1 268 ? -14.388 5.116 -0.966 1.00 83.44 268 ALA A O 1
ATOM 2263 N N . VAL A 1 269 ? -13.389 5.692 0.970 1.00 90.56 269 VAL A N 1
ATOM 2264 C CA . VAL A 1 269 ? -14.618 5.784 1.754 1.00 90.56 269 VAL A CA 1
ATOM 2265 C C . VAL A 1 269 ? -15.214 7.188 1.664 1.00 90.56 269 VAL A C 1
ATOM 2267 O O . VAL A 1 269 ? -14.529 8.157 1.310 1.00 90.56 269 VAL A O 1
ATOM 2270 N N . SER A 1 270 ? -16.484 7.322 2.023 1.00 92.38 270 SER A N 1
ATOM 2271 C CA . SER A 1 270 ? -17.167 8.604 2.097 1.00 92.38 270 SER A CA 1
ATOM 2272 C C . SER A 1 270 ? -16.508 9.545 3.109 1.00 92.38 270 SER A C 1
ATOM 2274 O O . SER A 1 270 ? -15.811 9.158 4.056 1.00 92.38 270 SER A O 1
ATOM 2276 N N . ARG A 1 271 ? -16.771 10.845 2.948 1.00 91.50 271 ARG A N 1
ATOM 2277 C CA . ARG A 1 271 ? -16.298 11.856 3.901 1.00 91.50 271 ARG A CA 1
ATOM 2278 C C . ARG A 1 271 ? -16.848 11.612 5.308 1.00 91.50 271 ARG A C 1
ATOM 2280 O O . ARG A 1 271 ? -16.122 11.836 6.276 1.00 91.50 271 ARG A O 1
ATOM 2287 N N . ASN A 1 272 ? -18.096 11.160 5.415 1.00 94.25 272 ASN A N 1
ATOM 2288 C CA . ASN A 1 272 ? -18.732 10.861 6.695 1.00 94.25 272 ASN A CA 1
ATOM 2289 C C . ASN A 1 272 ? -18.028 9.686 7.379 1.00 94.25 272 ASN A C 1
ATOM 2291 O O . ASN A 1 272 ? -17.725 9.771 8.568 1.00 94.25 272 ASN A O 1
ATOM 2295 N N . MET A 1 273 ? -17.645 8.662 6.613 1.00 95.31 273 MET A N 1
ATOM 2296 C CA . MET A 1 273 ? -16.903 7.518 7.131 1.00 95.31 273 MET A CA 1
ATOM 2297 C C . MET A 1 273 ? -15.531 7.945 7.679 1.00 95.31 273 MET A C 1
ATOM 2299 O O . MET A 1 273 ? -15.175 7.595 8.802 1.00 95.31 273 MET A O 1
ATOM 2303 N N . LEU A 1 274 ? -14.805 8.828 6.977 1.00 93.19 274 LEU A N 1
ATOM 2304 C CA . LEU A 1 274 ? -13.554 9.413 7.495 1.00 93.19 274 LEU A CA 1
ATOM 2305 C C . LEU A 1 274 ? -13.752 10.239 8.777 1.00 93.19 274 LEU A C 1
ATOM 2307 O O . LEU A 1 274 ? -12.863 10.285 9.632 1.00 93.19 274 LEU A O 1
ATOM 2311 N N . ILE A 1 275 ? -14.879 10.946 8.904 1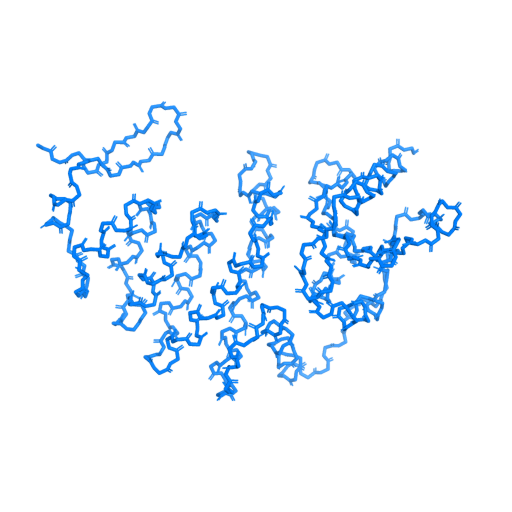.00 94.25 275 ILE A N 1
ATOM 2312 C CA . ILE A 1 275 ? -15.219 11.694 10.123 1.00 94.25 275 ILE A CA 1
ATOM 2313 C C . ILE A 1 275 ? -15.469 10.716 11.275 1.00 94.25 275 ILE A C 1
ATOM 2315 O O . ILE A 1 275 ? -14.896 10.912 12.349 1.00 94.25 275 ILE A O 1
ATOM 2319 N N . LYS A 1 276 ? -16.231 9.641 11.033 1.00 96.12 276 LYS A N 1
ATOM 2320 C CA . LYS A 1 276 ? -16.464 8.562 12.001 1.00 96.12 276 LYS A CA 1
ATOM 2321 C C . LYS A 1 276 ? -15.149 7.919 12.445 1.00 96.12 276 LYS A C 1
ATOM 2323 O O . LYS A 1 276 ? -14.889 7.842 13.642 1.00 96.12 276 LYS A O 1
ATOM 2328 N N . GLY A 1 277 ? -14.254 7.586 11.513 1.00 95.75 277 GLY A N 1
ATOM 2329 C CA . GLY A 1 277 ? -12.933 7.040 11.839 1.00 95.75 277 GLY A CA 1
ATOM 2330 C C . GLY A 1 277 ? -12.082 7.972 12.712 1.00 95.75 277 GLY A C 1
ATOM 2331 O O . GLY A 1 277 ? -11.461 7.541 13.683 1.00 95.75 277 GLY A O 1
ATOM 2332 N N . ARG A 1 278 ? -12.097 9.285 12.438 1.00 96.00 278 ARG A N 1
ATOM 2333 C CA . ARG A 1 278 ? -11.421 10.275 13.298 1.00 96.00 278 ARG A CA 1
ATOM 2334 C C . ARG A 1 278 ? -12.067 10.413 14.676 1.00 96.00 278 ARG A C 1
ATOM 2336 O O . ARG A 1 278 ? -11.361 10.707 15.638 1.00 96.00 278 ARG A O 1
ATOM 2343 N N . HIS A 1 279 ? -13.380 10.232 14.778 1.00 96.38 279 HIS A N 1
ATOM 2344 C CA . HIS A 1 279 ? -14.086 10.228 16.056 1.00 96.38 279 HIS A CA 1
ATOM 2345 C C . HIS A 1 279 ? -13.704 9.005 16.903 1.00 96.38 279 HIS A C 1
ATOM 2347 O O . HIS A 1 279 ? -13.342 9.169 18.065 1.00 96.38 279 HIS A O 1
ATOM 2353 N N . ILE A 1 280 ? -13.663 7.814 16.296 1.00 97.12 280 ILE A N 1
ATOM 2354 C CA . ILE A 1 280 ? -13.193 6.569 16.930 1.00 97.12 280 ILE A CA 1
ATOM 2355 C C . ILE A 1 280 ? -11.777 6.750 17.493 1.00 97.12 280 ILE A C 1
ATOM 2357 O O . ILE A 1 280 ? -11.547 6.494 18.673 1.00 97.12 280 ILE A O 1
ATOM 2361 N N . LEU A 1 281 ? -10.847 7.290 16.695 1.00 96.31 281 LEU A N 1
ATOM 2362 C CA . LEU A 1 281 ? -9.480 7.575 17.149 1.00 96.31 281 LEU A CA 1
ATOM 2363 C C . LEU A 1 281 ? -9.441 8.493 18.383 1.00 96.31 281 LEU A C 1
ATOM 2365 O O . LEU A 1 281 ? -8.634 8.282 19.288 1.00 96.31 281 LEU A O 1
ATOM 2369 N N . LYS A 1 282 ? -10.292 9.527 18.429 1.00 95.12 282 LYS A N 1
ATOM 2370 C CA . LYS A 1 282 ? -10.361 10.427 19.589 1.00 95.12 282 LYS A CA 1
ATOM 2371 C C . LYS A 1 282 ? -10.809 9.683 20.844 1.00 95.12 282 LYS A C 1
ATOM 2373 O O . LYS A 1 282 ? -10.178 9.867 21.875 1.00 95.12 282 LYS A O 1
ATOM 2378 N N . ILE A 1 283 ? -11.835 8.835 20.745 1.00 95.38 283 ILE A N 1
ATOM 2379 C CA . ILE A 1 283 ? -12.329 8.031 21.874 1.00 95.38 283 ILE A CA 1
ATOM 2380 C C . ILE A 1 283 ? -11.216 7.125 22.411 1.00 95.38 283 ILE A C 1
ATOM 2382 O O . ILE A 1 283 ? -10.949 7.149 23.610 1.00 95.38 283 ILE A O 1
ATOM 2386 N N . ILE A 1 284 ? -10.521 6.403 21.525 1.00 94.62 284 ILE A N 1
ATOM 2387 C CA . ILE A 1 284 ? -9.399 5.522 21.889 1.00 94.62 284 ILE A CA 1
ATOM 2388 C C . ILE A 1 284 ? -8.302 6.308 22.607 1.00 94.62 284 ILE A C 1
ATOM 2390 O O . ILE A 1 284 ? -7.859 5.944 23.690 1.00 94.62 284 ILE A O 1
ATOM 2394 N N . ASN A 1 285 ? -7.881 7.436 22.042 1.00 94.06 285 ASN A N 1
ATOM 2395 C CA . ASN A 1 285 ? -6.829 8.240 22.657 1.00 94.06 285 ASN A CA 1
ATOM 2396 C C . ASN A 1 285 ? -7.256 8.877 23.984 1.00 94.06 285 ASN A C 1
ATOM 2398 O O . ASN A 1 285 ? -6.403 9.123 24.833 1.00 94.06 285 ASN A O 1
ATOM 2402 N N . SER A 1 286 ? -8.546 9.158 24.171 1.00 91.81 286 SER A N 1
ATOM 2403 C CA . SER A 1 286 ? -9.086 9.645 25.441 1.00 91.81 286 SER A CA 1
ATOM 2404 C C . SER A 1 286 ? -9.119 8.556 26.511 1.00 91.81 286 SER A C 1
ATOM 2406 O O . SER A 1 286 ? -8.802 8.856 27.657 1.00 91.81 286 SER A O 1
ATOM 2408 N N . SER A 1 287 ? -9.443 7.305 26.162 1.00 89.62 287 SER A N 1
ATOM 2409 C CA . SER A 1 287 ? -9.473 6.199 27.130 1.00 89.62 287 SER A CA 1
ATOM 2410 C C . SER A 1 287 ? -8.085 5.770 27.606 1.00 89.62 287 SER A C 1
ATOM 2412 O O . SER A 1 287 ? -7.974 5.151 28.652 1.00 89.62 287 SER A O 1
ATOM 2414 N N . LEU A 1 288 ? -7.035 6.077 26.840 1.00 84.38 288 LEU A N 1
ATOM 2415 C CA . LEU A 1 288 ? -5.643 5.744 27.171 1.00 84.38 288 LEU A CA 1
ATOM 2416 C C . LEU A 1 288 ? -4.960 6.792 28.061 1.00 84.38 288 LEU A C 1
ATOM 2418 O O . LEU A 1 288 ? -3.859 6.552 28.549 1.00 84.38 288 LEU A O 1
ATOM 2422 N N . LYS A 1 289 ? -5.581 7.965 28.229 1.00 73.62 289 LYS A N 1
ATOM 2423 C CA . LYS A 1 289 ? -5.079 9.070 29.064 1.00 73.62 289 LYS A CA 1
ATOM 2424 C C . LYS A 1 289 ? -5.716 9.128 30.456 1.00 73.62 289 LYS A C 1
ATOM 2426 O O . LYS A 1 289 ? -5.321 9.991 31.238 1.00 73.62 289 LYS A O 1
ATOM 2431 N N . GLY A 1 290 ? -6.715 8.287 30.721 1.00 52.78 290 GLY A N 1
ATOM 2432 C CA . GLY A 1 290 ? -7.339 8.106 32.036 1.00 52.78 290 GLY A CA 1
ATOM 2433 C C . GLY A 1 290 ? -6.797 6.864 32.719 1.00 52.78 290 GLY A C 1
ATOM 2434 O O . GLY A 1 290 ? -6.744 6.888 33.965 1.00 52.78 290 GLY A O 1
#

Organism: Escherichia albertii (NCBI:txid208962)

Secondary structure (DSSP, 8-state):
---S-EE-TTT--EE--S-HHHHHTTPPPSS---HHHHHHGGGS-HHHHHHTTSS--HHHHHHHHHHHT-TTGGGS-HHHHHHHHHHHHTT--GGGHHHHHHHHHHHHHHTTTHHHHH-S--TT-HHHHHHHHHHHHHHHHHHHHHHHHH-PPPPTT--HHHHHHHHHHHHHHHSTT---S-SB-------HHHH-TTEEE--BHHHHHHHHHHTTS--GGGHHHHHTTSEEEEEEEETTEEEEEEEEEPSSSS-EEEEEEEEGGGPPPPHHHHHHHHHHHHHHHHHT--

InterPro domains:
  IPR025586 PcfJ-like protein [PF14284] (163-268)